Protein AF-M2S757-F1 (afdb_monomer_lite)

Radius of gyration: 20.09 Å; chains: 1; bounding box: 71×35×54 Å

pLDDT: mean 89.35, std 13.59, range [36.97, 98.62]

Sequence (193 aa):
MDTDSTLSIARLKHEVIGSTPVLPFSLLSGDVGSIRNAASRACDVPLSAIEDIYPCTP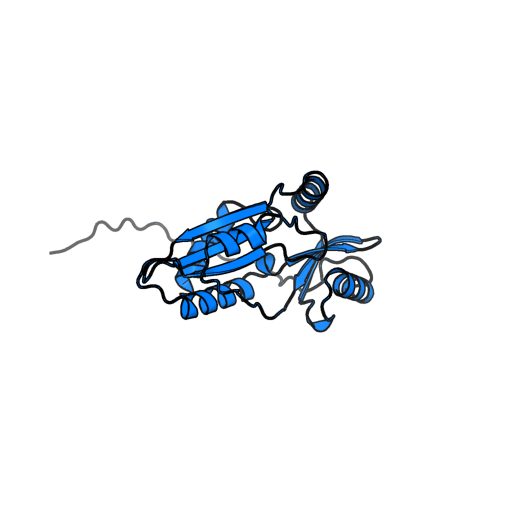MQQGLMALSSKHTGSYINQELFRLEKHVATTRMISSLKDVINAWPILRTRIVNIPHVGLVQVVIKEEITIPLSRNKKELVESYTDSTPSLGDRLSQFAICEGNSPGESFVLWRAHHAIYDAWSVNLLLQDIATCY

Secondary structure (DSSP, 8-state):
-----------------------TTTT--S-HHHHHHHHHHHTTS-GGGEEEEEEPPHHHHHHHHHHTTSTTTTEEEEEEEPPTT--HHHHHHHHHHHHHH-GGGGEEEEEETTTEEEEEEE--PPP--EES-HHHHHHHHHS----TTS-SEEEEEEE-SSTT-EEEEEEEEGGG--HHHHHHHHHHHHHH-

InterPro domains:
  IPR001242 Condensation domain [PF00668] (51-193)
  IPR023213 Chloramphenicol acetyltransferase-like domain superfamily [G3DSA:3.30.559.10] (44-193)

Structure (mmCIF, N/CA/C/O backbone):
data_AF-M2S757-F1
#
_entry.id   AF-M2S757-F1
#
loop_
_atom_site.group_PDB
_atom_site.id
_atom_site.type_symbol
_atom_site.label_atom_id
_atom_site.label_alt_id
_atom_site.label_comp_id
_atom_site.label_asym_id
_atom_site.label_entity_id
_atom_site.label_seq_id
_atom_site.pdbx_PDB_ins_code
_atom_site.Cartn_x
_atom_site.Cartn_y
_atom_site.Cartn_z
_atom_site.occupancy
_atom_site.B_iso_or_equiv
_atom_site.auth_seq_id
_atom_site.auth_comp_id
_atom_site.auth_asym_id
_atom_site.auth_atom_id
_atom_site.pdbx_PDB_model_num
ATOM 1 N N . MET A 1 1 ? -52.769 14.243 -0.803 1.00 36.97 1 MET A N 1
ATOM 2 C CA . MET A 1 1 ? -52.674 15.250 -1.875 1.00 36.97 1 MET A CA 1
ATOM 3 C C . MET A 1 1 ? -51.346 15.945 -1.663 1.00 36.97 1 MET A C 1
ATOM 5 O O . MET A 1 1 ? -51.273 16.822 -0.816 1.00 36.97 1 MET A O 1
ATOM 9 N N . ASP A 1 2 ? -50.241 15.326 -2.083 1.00 40.25 2 ASP A N 1
ATOM 10 C CA . ASP A 1 2 ? -49.731 15.313 -3.477 1.00 40.25 2 ASP A CA 1
ATOM 11 C C . ASP A 1 2 ? -49.553 16.748 -3.993 1.00 40.25 2 ASP A C 1
ATOM 13 O O . ASP A 1 2 ? -50.481 17.541 -3.889 1.00 40.25 2 ASP A O 1
ATOM 17 N N . THR A 1 3 ? -48.428 17.189 -4.549 1.00 40.31 3 THR A N 1
ATOM 18 C CA . THR A 1 3 ? -47.257 16.507 -5.130 1.00 40.31 3 THR A CA 1
ATOM 19 C C . THR A 1 3 ? -46.258 17.629 -5.454 1.00 40.31 3 THR A C 1
ATOM 21 O O . THR A 1 3 ? -46.656 18.708 -5.882 1.00 40.31 3 THR A O 1
ATOM 24 N N . ASP A 1 4 ? -44.987 17.457 -5.110 1.00 45.41 4 ASP A N 1
ATOM 25 C CA . ASP A 1 4 ? -43.937 17.206 -6.107 1.00 45.41 4 ASP A CA 1
ATOM 26 C C . ASP A 1 4 ? -43.453 18.471 -6.843 1.00 45.41 4 ASP A C 1
ATOM 28 O O . ASP A 1 4 ? -43.941 18.843 -7.908 1.00 45.41 4 ASP A O 1
ATOM 32 N N . SER A 1 5 ? -42.435 19.127 -6.276 1.00 40.19 5 SER A N 1
ATOM 33 C CA . SER A 1 5 ? -41.532 19.978 -7.058 1.00 40.19 5 SER A CA 1
ATOM 34 C C . SER A 1 5 ? -40.215 19.232 -7.256 1.00 40.19 5 SER A C 1
ATOM 36 O O . SER A 1 5 ? -39.206 19.498 -6.597 1.00 40.19 5 SER A O 1
ATOM 38 N N . THR A 1 6 ? -40.256 18.249 -8.151 1.00 41.28 6 THR A N 1
ATOM 39 C CA . THR A 1 6 ? -39.088 17.557 -8.688 1.00 41.28 6 THR A CA 1
ATOM 40 C C . THR A 1 6 ? -38.075 18.578 -9.214 1.00 41.28 6 THR A C 1
ATOM 42 O O . THR A 1 6 ? -38.214 19.106 -10.318 1.00 41.28 6 THR A O 1
ATOM 45 N N . LEU A 1 7 ? -37.005 18.835 -8.460 1.00 40.94 7 LEU A N 1
ATOM 46 C CA . LEU A 1 7 ? -35.749 19.289 -9.052 1.00 40.94 7 LEU A CA 1
ATOM 47 C C . LEU A 1 7 ? -35.170 18.084 -9.794 1.00 40.94 7 LEU A C 1
ATOM 49 O O . LEU A 1 7 ? -34.399 17.294 -9.254 1.00 40.94 7 LEU A O 1
ATOM 53 N N . SER A 1 8 ? -35.610 17.921 -11.039 1.00 45.09 8 SER A N 1
ATOM 54 C CA . SER A 1 8 ? -34.982 17.047 -12.021 1.00 45.09 8 SER A CA 1
ATOM 55 C C . SER A 1 8 ? -33.564 17.566 -12.273 1.00 45.09 8 SER A C 1
ATOM 57 O O . SER A 1 8 ? -33.323 18.332 -13.207 1.00 45.09 8 SER A O 1
ATOM 59 N N . ILE A 1 9 ? -32.613 17.162 -11.428 1.00 58.91 9 ILE A N 1
ATOM 60 C CA . ILE A 1 9 ? -31.190 17.244 -11.746 1.00 58.91 9 ILE A CA 1
ATOM 61 C C . ILE A 1 9 ? -31.022 16.432 -13.026 1.00 58.91 9 ILE A C 1
ATOM 63 O O . ILE A 1 9 ? -31.258 15.221 -13.031 1.00 58.91 9 ILE A O 1
ATOM 67 N N . ALA A 1 10 ? -30.679 17.104 -14.123 1.00 56.62 10 ALA A N 1
ATOM 68 C CA . ALA A 1 10 ? -30.364 16.443 -15.377 1.00 56.62 10 ALA A CA 1
ATOM 69 C C . ALA A 1 10 ? -29.301 15.367 -15.100 1.00 56.62 10 ALA A C 1
ATOM 71 O O . ALA A 1 10 ? -28.153 15.678 -14.783 1.00 56.62 10 ALA A O 1
ATOM 72 N N . ARG A 1 11 ? -29.693 14.087 -15.161 1.00 56.66 11 ARG A N 1
ATOM 73 C CA . ARG A 1 11 ? -28.756 12.966 -15.063 1.00 56.66 11 ARG A CA 1
ATOM 74 C C . ARG A 1 11 ? -27.935 12.957 -16.343 1.00 56.66 11 ARG A C 1
ATOM 76 O O . ARG A 1 11 ? -28.402 12.484 -17.378 1.00 56.66 11 ARG A O 1
ATOM 83 N N . LEU A 1 12 ? -26.726 13.502 -16.270 1.00 63.56 12 LEU A N 1
ATOM 84 C CA . LEU A 1 12 ? -25.738 13.354 -17.327 1.00 63.56 12 LEU A CA 1
ATOM 85 C C . LEU A 1 12 ? -25.444 11.860 -17.490 1.00 63.56 12 LEU A C 1
ATOM 87 O O . LEU A 1 12 ? -24.992 11.196 -16.558 1.00 63.56 12 LEU A O 1
ATOM 91 N N . LYS A 1 13 ? -25.741 11.323 -18.673 1.00 63.25 13 LYS A N 1
ATOM 92 C CA . LYS A 1 13 ? -25.291 9.990 -19.065 1.00 63.25 13 LYS A CA 1
ATOM 93 C C . LYS A 1 13 ? -23.865 10.142 -19.572 1.00 63.25 13 LYS A C 1
ATOM 95 O O . LYS A 1 13 ? -23.646 10.724 -20.628 1.00 63.25 13 LYS A O 1
ATOM 100 N N . HIS A 1 14 ? -22.905 9.680 -18.782 1.00 66.12 14 HIS A N 1
ATOM 101 C CA . HIS A 1 14 ? -21.522 9.585 -19.220 1.00 66.12 14 HIS A CA 1
ATOM 102 C C . HIS A 1 14 ? -21.379 8.331 -20.085 1.00 66.12 14 HIS A C 1
ATOM 104 O O . HIS A 1 14 ? -21.531 7.214 -19.592 1.00 66.12 14 HIS A O 1
ATOM 110 N N . GLU A 1 15 ? -21.135 8.523 -21.377 1.00 62.59 15 GLU A N 1
ATOM 111 C CA . GLU A 1 15 ? -20.884 7.444 -22.326 1.00 62.59 15 GLU A CA 1
ATOM 112 C C . GLU A 1 15 ? -19.380 7.413 -22.611 1.00 62.59 15 GLU A C 1
ATOM 114 O O . GLU A 1 15 ? -18.807 8.377 -23.120 1.00 62.59 15 GLU A O 1
ATOM 119 N N . VAL A 1 16 ? -18.716 6.328 -22.208 1.00 67.62 16 VAL A N 1
ATOM 120 C CA . VAL A 1 16 ? -17.275 6.162 -22.421 1.00 67.62 16 VAL A CA 1
ATOM 121 C C . VAL A 1 16 ? -17.052 5.836 -23.895 1.00 67.62 16 VAL A C 1
ATOM 123 O O . VAL A 1 16 ? -17.305 4.717 -24.340 1.00 67.62 16 VAL A O 1
ATOM 126 N N . ILE A 1 17 ? -16.587 6.816 -24.668 1.00 61.09 17 ILE A N 1
ATOM 127 C CA . ILE A 1 17 ? -16.241 6.621 -26.078 1.00 61.09 17 ILE A CA 1
ATOM 128 C C . ILE A 1 17 ? -14.914 5.854 -26.144 1.00 61.09 17 ILE A C 1
ATOM 130 O O . ILE A 1 17 ? -13.856 6.429 -25.919 1.00 61.09 17 ILE A O 1
ATOM 134 N N . GLY A 1 18 ? -14.984 4.553 -26.447 1.00 62.44 18 GLY A N 1
ATOM 135 C CA . GLY A 1 18 ? -13.834 3.714 -26.801 1.00 62.44 18 GLY A CA 1
ATOM 136 C C . GLY A 1 18 ? -12.743 3.618 -25.730 1.00 62.44 18 GLY A C 1
ATOM 137 O O . GLY A 1 18 ? -11.683 4.219 -25.871 1.00 62.44 18 GLY A O 1
ATOM 138 N N . SER A 1 19 ? -12.949 2.806 -24.690 1.00 60.75 19 SER A N 1
ATOM 139 C CA . SER A 1 19 ? -11.861 2.417 -23.786 1.00 60.75 19 SER A CA 1
ATOM 140 C C . SER A 1 19 ? -11.192 1.138 -24.291 1.00 60.75 19 SER A C 1
ATOM 142 O O . SER A 1 19 ? -11.730 0.040 -24.129 1.0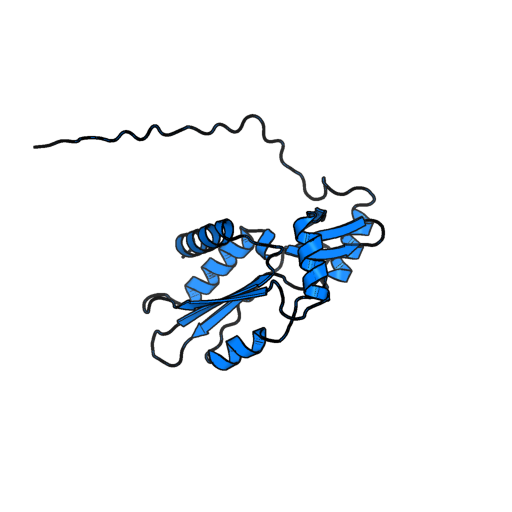0 60.75 19 SER A O 1
ATOM 144 N N . THR A 1 20 ? -10.012 1.252 -24.893 1.00 65.62 20 THR A N 1
ATOM 145 C CA . THR A 1 20 ? -9.146 0.086 -25.095 1.00 65.62 20 THR A CA 1
ATOM 146 C C . THR A 1 20 ? -8.654 -0.377 -23.720 1.00 65.62 20 THR A C 1
ATOM 148 O O . THR A 1 20 ? -8.120 0.447 -22.974 1.00 65.62 20 THR A O 1
ATOM 151 N N . PRO A 1 21 ? -8.828 -1.654 -23.339 1.00 77.75 21 PRO A N 1
ATOM 152 C CA . PRO A 1 21 ? -8.329 -2.136 -22.058 1.00 77.75 21 PRO A CA 1
ATOM 153 C C . PRO A 1 21 ? -6.799 -2.035 -22.026 1.00 77.75 21 PRO A C 1
ATOM 155 O O . PRO A 1 21 ? -6.118 -2.525 -22.928 1.00 77.75 21 PRO A O 1
ATOM 158 N N . VAL A 1 22 ? -6.259 -1.393 -20.988 1.00 86.12 22 VAL A N 1
ATOM 159 C CA . VAL A 1 22 ? -4.814 -1.365 -20.735 1.00 86.12 22 VAL A CA 1
ATOM 160 C C . VAL A 1 22 ? -4.421 -2.739 -20.205 1.00 86.12 22 VAL A C 1
ATOM 162 O O . VAL A 1 22 ? -4.879 -3.154 -19.142 1.00 86.12 22 VAL A O 1
ATOM 165 N N . LEU A 1 23 ? -3.627 -3.475 -20.981 1.00 93.94 23 LEU A N 1
ATOM 166 C CA . LEU A 1 23 ? -3.183 -4.813 -20.597 1.00 93.94 23 LEU A CA 1
ATOM 167 C C . LEU A 1 23 ? -2.053 -4.726 -19.561 1.00 93.94 23 LEU A C 1
ATOM 169 O O . LEU A 1 23 ? -1.227 -3.811 -19.659 1.00 93.94 23 LEU A O 1
ATOM 173 N N . PRO A 1 24 ? -1.950 -5.696 -18.634 1.00 96.12 24 PRO A N 1
ATOM 174 C CA . PRO A 1 24 ? -0.824 -5.764 -17.713 1.00 96.12 24 PRO A CA 1
ATOM 175 C C . PRO A 1 24 ? 0.515 -5.711 -18.451 1.00 96.12 24 PRO A C 1
ATOM 177 O O . PRO A 1 24 ? 0.686 -6.330 -19.505 1.00 96.12 24 PRO A O 1
ATOM 180 N N . PHE A 1 25 ? 1.460 -4.968 -17.887 1.00 97.00 25 PHE A N 1
ATOM 181 C CA . PHE A 1 25 ? 2.823 -4.749 -18.368 1.00 97.00 25 PHE A CA 1
ATOM 182 C C . PHE A 1 25 ? 2.935 -3.982 -19.694 1.00 97.00 25 PHE A C 1
ATOM 184 O O . PHE A 1 25 ? 4.049 -3.736 -20.152 1.00 97.00 25 PHE A O 1
ATOM 191 N N . SER A 1 26 ? 1.823 -3.566 -20.311 1.00 96.12 26 SER A N 1
ATOM 192 C CA . SER A 1 26 ? 1.836 -2.891 -21.622 1.00 96.12 26 SER A CA 1
ATOM 193 C C . SER A 1 26 ? 2.496 -1.508 -21.611 1.00 96.12 26 SER A C 1
ATOM 195 O O . SER A 1 26 ? 2.903 -1.019 -22.661 1.00 96.12 26 SER A O 1
ATOM 197 N N . LEU A 1 27 ? 2.631 -0.891 -20.433 1.00 95.12 27 LEU A N 1
ATOM 198 C CA . LEU A 1 27 ? 3.308 0.396 -20.243 1.00 95.12 27 LEU A CA 1
ATOM 199 C C . LEU A 1 27 ? 4.816 0.259 -19.989 1.00 95.12 27 LEU A C 1
ATOM 201 O O . LEU A 1 27 ? 5.501 1.268 -19.809 1.00 95.12 27 LEU A O 1
ATOM 205 N N . LEU A 1 28 ? 5.343 -0.967 -19.941 1.00 95.50 28 LEU A N 1
ATOM 206 C CA . LEU A 1 28 ? 6.776 -1.196 -19.818 1.00 95.50 28 LEU A CA 1
ATOM 207 C C . LEU A 1 28 ? 7.465 -1.101 -21.175 1.00 95.50 28 LEU A C 1
ATOM 209 O O . LEU A 1 28 ? 7.020 -1.667 -22.171 1.00 95.50 28 LEU A O 1
ATOM 213 N N . SER A 1 29 ? 8.632 -0.470 -21.163 1.00 90.75 29 SER A N 1
ATOM 214 C CA . SER A 1 29 ? 9.590 -0.529 -22.261 1.00 90.75 29 SER A CA 1
ATOM 215 C C . SER A 1 29 ? 10.671 -1.559 -21.935 1.00 90.75 29 SER A C 1
ATOM 217 O O . SER A 1 29 ? 11.222 -1.550 -20.835 1.00 90.75 29 SER A O 1
ATOM 219 N N . GLY A 1 30 ? 11.020 -2.416 -22.897 1.00 90.75 30 GLY A N 1
ATOM 220 C CA . GLY A 1 30 ? 12.112 -3.387 -22.765 1.00 90.75 30 GLY A CA 1
ATOM 221 C C . GLY A 1 30 ? 11.662 -4.805 -22.401 1.00 90.75 30 GLY A C 1
ATOM 222 O O . GLY A 1 30 ? 10.536 -5.209 -22.685 1.00 90.75 30 GLY A O 1
ATOM 223 N N . ASP A 1 31 ? 12.572 -5.590 -21.818 1.00 95.69 31 ASP A N 1
ATOM 224 C CA . ASP A 1 31 ? 12.313 -6.994 -21.485 1.00 95.69 31 ASP A CA 1
ATOM 225 C C . ASP A 1 31 ? 11.468 -7.131 -20.209 1.00 95.69 31 ASP A C 1
ATOM 227 O O . ASP A 1 31 ? 11.973 -7.105 -19.081 1.00 95.69 31 ASP A O 1
ATOM 231 N N . VAL A 1 32 ? 10.165 -7.336 -20.407 1.00 96.62 32 VAL A N 1
ATOM 232 C CA . VAL A 1 32 ? 9.176 -7.568 -19.346 1.00 96.62 32 VAL A CA 1
ATOM 233 C C . VAL A 1 32 ? 9.586 -8.723 -18.424 1.00 96.62 32 VAL A C 1
ATOM 235 O O . VAL A 1 32 ? 9.370 -8.641 -17.214 1.00 96.62 32 VAL A O 1
ATOM 238 N N . GLY A 1 33 ? 10.203 -9.786 -18.952 1.00 97.19 33 GLY A N 1
ATOM 239 C CA . GLY A 1 33 ? 10.630 -10.932 -18.150 1.00 97.19 33 GLY A CA 1
ATOM 240 C C . GLY A 1 33 ? 11.702 -10.545 -17.133 1.00 97.19 33 GLY A C 1
ATOM 241 O O . GLY A 1 33 ? 11.568 -10.828 -15.938 1.00 97.19 33 GLY A O 1
ATOM 242 N N . SER A 1 34 ? 12.739 -9.839 -17.581 1.00 97.06 34 SER A N 1
ATOM 243 C CA . SER A 1 34 ? 13.799 -9.331 -16.704 1.00 97.06 34 SER A CA 1
ATOM 244 C C . SER A 1 34 ? 13.283 -8.316 -15.682 1.00 97.06 34 SER A C 1
ATOM 246 O O . SER A 1 34 ? 13.638 -8.407 -14.504 1.00 97.06 34 SER A O 1
ATOM 248 N N . ILE A 1 35 ? 12.401 -7.395 -16.092 1.00 98.12 35 ILE A N 1
ATOM 249 C CA . ILE A 1 35 ? 11.818 -6.382 -15.196 1.00 98.12 35 ILE A CA 1
ATOM 250 C C . ILE A 1 35 ? 11.001 -7.044 -14.086 1.00 98.12 35 ILE A C 1
ATOM 252 O O . ILE A 1 35 ? 11.197 -6.734 -12.911 1.00 98.12 35 ILE A O 1
ATOM 256 N N . ARG A 1 36 ? 10.136 -8.008 -14.426 1.00 98.00 36 ARG A N 1
ATOM 257 C CA . ARG A 1 36 ? 9.326 -8.731 -13.434 1.00 98.00 36 ARG A CA 1
ATOM 258 C C . ARG A 1 36 ? 10.187 -9.523 -12.447 1.00 98.00 36 ARG A C 1
ATOM 260 O O . ARG A 1 36 ? 9.898 -9.514 -11.254 1.00 98.00 36 ARG A O 1
ATOM 267 N N . ASN A 1 37 ? 11.270 -10.152 -12.908 1.00 98.12 37 ASN A N 1
ATOM 268 C CA . ASN A 1 37 ? 12.218 -10.849 -12.027 1.00 98.12 37 ASN A CA 1
ATOM 269 C C . ASN A 1 37 ? 12.967 -9.893 -11.086 1.00 98.12 37 ASN A C 1
ATOM 271 O O . ASN A 1 37 ? 13.221 -10.220 -9.926 1.00 98.12 37 ASN A O 1
ATOM 275 N N . ALA A 1 38 ? 13.351 -8.709 -11.566 1.00 97.94 38 ALA A N 1
ATOM 276 C CA . ALA A 1 38 ? 13.960 -7.687 -10.723 1.00 97.94 38 ALA A CA 1
ATOM 277 C C . ALA A 1 38 ? 12.960 -7.136 -9.689 1.00 97.94 38 ALA A C 1
ATOM 279 O O . ALA A 1 38 ? 13.311 -7.043 -8.515 1.00 97.94 38 ALA A O 1
ATOM 280 N N . ALA A 1 39 ? 11.712 -6.875 -10.088 1.00 98.12 39 ALA A N 1
ATOM 281 C CA . ALA A 1 39 ? 10.650 -6.423 -9.189 1.00 98.12 39 ALA A CA 1
ATOM 282 C C . ALA A 1 39 ? 10.301 -7.465 -8.116 1.00 98.12 39 ALA A C 1
ATOM 284 O O . ALA A 1 39 ? 10.229 -7.124 -6.942 1.00 98.12 39 ALA A O 1
ATOM 285 N N . SER A 1 40 ? 10.164 -8.740 -8.491 1.00 98.19 40 SER A N 1
ATOM 286 C CA . SER A 1 40 ? 9.914 -9.846 -7.554 1.00 98.19 40 SER A CA 1
ATOM 287 C C . SER A 1 40 ? 10.981 -9.928 -6.458 1.00 98.19 40 SER A C 1
ATOM 289 O O . SER A 1 40 ? 10.635 -10.017 -5.283 1.00 98.19 40 SER A O 1
ATOM 291 N N . ARG A 1 41 ? 12.266 -9.808 -6.819 1.00 98.00 41 ARG A N 1
ATOM 292 C CA . ARG A 1 41 ? 13.370 -9.774 -5.845 1.00 98.00 41 ARG A CA 1
ATOM 293 C C . ARG A 1 41 ? 13.348 -8.518 -4.977 1.00 98.00 41 ARG A C 1
ATOM 295 O O . ARG A 1 41 ? 13.568 -8.616 -3.779 1.00 98.00 41 ARG A O 1
ATOM 302 N N . ALA A 1 42 ? 13.092 -7.354 -5.570 1.00 97.69 42 ALA A N 1
ATOM 303 C CA . ALA A 1 42 ? 13.079 -6.084 -4.845 1.00 97.69 42 ALA A CA 1
ATOM 304 C C . ALA A 1 42 ? 11.897 -5.962 -3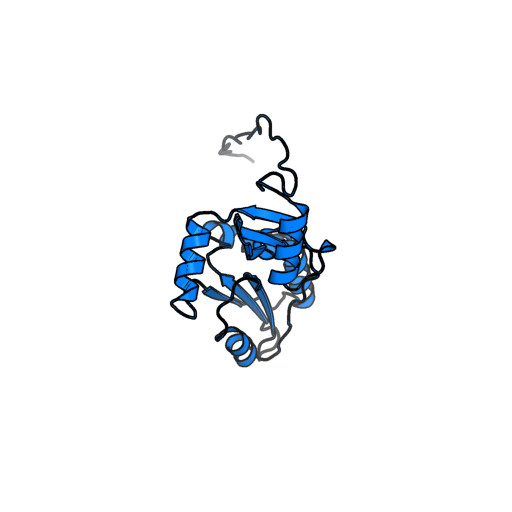.869 1.00 97.69 42 ALA A C 1
ATOM 306 O O . ALA A 1 42 ? 12.026 -5.314 -2.839 1.00 97.69 42 ALA A O 1
ATOM 307 N N . CYS A 1 43 ? 10.758 -6.581 -4.184 1.00 97.25 43 CYS A N 1
ATOM 308 C CA . CYS A 1 43 ? 9.586 -6.625 -3.311 1.00 97.25 43 CYS A CA 1
ATOM 309 C C . CYS A 1 43 ? 9.587 -7.821 -2.345 1.00 97.25 43 CYS A C 1
ATOM 311 O O . CYS A 1 43 ? 8.677 -7.909 -1.529 1.00 97.25 43 CYS A O 1
ATOM 313 N N . ASP A 1 44 ? 10.543 -8.746 -2.450 1.00 96.94 44 ASP A N 1
ATOM 314 C CA . ASP A 1 44 ? 10.559 -10.004 -1.690 1.00 96.94 44 ASP A CA 1
ATOM 315 C C . ASP A 1 44 ? 9.229 -10.785 -1.789 1.00 96.94 44 ASP A C 1
ATOM 317 O O . ASP A 1 44 ? 8.579 -11.132 -0.804 1.00 96.94 44 ASP A O 1
ATOM 321 N N . VAL A 1 45 ? 8.769 -11.010 -3.024 1.00 97.31 45 VAL A N 1
ATOM 322 C CA . VAL A 1 45 ? 7.535 -11.759 -3.320 1.00 97.31 45 VAL A CA 1
ATOM 323 C C . VAL A 1 45 ? 7.759 -12.748 -4.459 1.00 97.31 45 VAL A C 1
ATOM 325 O O . VAL A 1 45 ? 8.614 -12.510 -5.319 1.00 97.31 45 VAL A O 1
ATOM 328 N N . PRO A 1 46 ? 6.980 -13.841 -4.551 1.00 97.88 46 PRO A N 1
ATOM 329 C CA . PRO A 1 46 ? 7.066 -14.738 -5.696 1.00 97.88 46 PRO A CA 1
ATOM 330 C C . PRO A 1 46 ? 6.687 -14.015 -6.994 1.00 97.88 46 PRO A C 1
ATOM 332 O O . PRO A 1 46 ? 5.792 -13.172 -7.023 1.00 97.88 46 PRO A O 1
ATOM 335 N N . LEU A 1 47 ? 7.315 -14.403 -8.106 1.00 98.00 47 LEU A N 1
ATOM 336 C CA . LEU A 1 47 ? 7.049 -13.826 -9.430 1.00 98.00 47 LEU A CA 1
ATOM 337 C C . LEU A 1 47 ? 5.564 -13.899 -9.836 1.00 98.00 47 LEU A C 1
ATOM 339 O O . LEU A 1 47 ? 5.068 -13.030 -10.554 1.00 98.00 47 LEU A O 1
ATOM 343 N N . SER A 1 48 ? 4.850 -14.927 -9.369 1.00 97.56 48 SER A N 1
ATOM 344 C CA . SER A 1 48 ? 3.413 -15.120 -9.595 1.00 97.56 48 SER A CA 1
ATOM 345 C C . SER A 1 48 ? 2.525 -14.117 -8.856 1.00 97.56 48 SER A C 1
ATOM 347 O O . SER A 1 48 ? 1.361 -13.981 -9.219 1.00 97.56 48 SER A O 1
ATOM 349 N N . ALA A 1 49 ? 3.046 -13.431 -7.834 1.00 98.00 49 ALA A N 1
ATOM 350 C CA . ALA A 1 49 ? 2.332 -12.374 -7.123 1.00 98.00 49 ALA A CA 1
ATOM 351 C C . ALA A 1 49 ? 2.421 -11.017 -7.837 1.00 98.00 49 ALA A C 1
ATOM 353 O O . ALA A 1 49 ? 1.697 -10.099 -7.474 1.00 98.00 49 ALA A O 1
ATOM 354 N N . ILE A 1 50 ? 3.281 -10.862 -8.847 1.00 98.44 50 ILE A N 1
ATOM 355 C CA . ILE A 1 50 ? 3.355 -9.624 -9.629 1.00 98.44 50 ILE A CA 1
ATOM 356 C C . ILE A 1 50 ? 2.147 -9.560 -10.568 1.00 98.44 50 ILE A C 1
ATOM 358 O O . ILE A 1 50 ? 2.096 -10.292 -11.559 1.00 98.44 50 ILE A O 1
ATOM 362 N N . GLU A 1 51 ? 1.196 -8.683 -10.252 1.00 98.25 51 GLU A N 1
ATOM 363 C CA . GLU A 1 51 ? -0.027 -8.463 -11.031 1.00 98.25 51 GLU A CA 1
ATOM 364 C C . GLU A 1 51 ? 0.233 -7.544 -12.223 1.00 98.25 51 GLU A C 1
ATOM 366 O O . GLU A 1 51 ? -0.136 -7.879 -13.346 1.00 98.25 51 GLU A O 1
ATOM 371 N N . ASP A 1 52 ? 0.913 -6.421 -11.982 1.00 98.50 52 ASP A N 1
ATOM 372 C CA . ASP A 1 52 ? 1.266 -5.438 -13.003 1.00 98.50 52 ASP A CA 1
ATOM 373 C C . ASP A 1 52 ? 2.494 -4.615 -12.574 1.00 98.50 52 ASP A C 1
ATOM 375 O O . ASP A 1 52 ? 2.831 -4.546 -11.388 1.00 98.50 52 ASP A O 1
ATOM 379 N N . ILE A 1 53 ? 3.181 -4.000 -13.537 1.00 98.50 53 ILE A N 1
ATOM 380 C CA . ILE A 1 53 ? 4.259 -3.037 -13.309 1.00 98.50 53 ILE A CA 1
ATOM 381 C C . ILE A 1 53 ? 4.146 -1.920 -14.337 1.00 98.50 53 ILE A C 1
ATOM 383 O O . ILE A 1 53 ? 4.068 -2.174 -15.539 1.00 98.50 53 ILE A O 1
ATOM 387 N N . TYR A 1 54 ? 4.228 -0.679 -13.871 1.00 97.19 54 TYR A N 1
ATOM 388 C CA . TYR A 1 54 ? 4.229 0.493 -14.739 1.00 97.19 54 TYR A CA 1
ATOM 389 C C . TYR A 1 54 ? 5.099 1.619 -14.152 1.00 97.19 54 TYR A C 1
ATOM 391 O O . TYR A 1 54 ? 5.412 1.603 -12.959 1.00 97.19 54 TYR A O 1
ATOM 399 N N . PRO A 1 55 ? 5.564 2.582 -14.970 1.00 97.38 55 PRO A N 1
ATOM 400 C CA . PRO A 1 55 ? 6.412 3.671 -14.487 1.00 97.38 55 PRO A CA 1
ATOM 401 C C . PRO A 1 55 ? 5.744 4.508 -13.388 1.00 97.38 55 PRO A C 1
ATOM 403 O O . PRO A 1 55 ? 4.533 4.751 -13.416 1.00 97.38 55 PRO A O 1
ATOM 406 N N . CYS A 1 56 ? 6.535 4.988 -12.426 1.00 97.94 56 CYS A N 1
ATOM 407 C CA . CYS A 1 56 ? 6.064 5.979 -11.459 1.00 97.94 56 CYS A CA 1
ATOM 408 C C . CYS A 1 56 ? 5.857 7.337 -12.133 1.00 97.94 56 CYS A C 1
ATOM 410 O O . CYS A 1 56 ? 6.680 7.775 -12.942 1.00 97.94 56 CYS A O 1
ATOM 412 N N . THR A 1 57 ? 4.815 8.059 -11.726 1.00 97.38 57 THR A N 1
ATOM 413 C CA . THR A 1 57 ? 4.636 9.463 -12.124 1.00 97.38 57 THR A CA 1
ATOM 414 C C . THR A 1 57 ? 5.754 10.348 -11.549 1.00 97.38 57 THR A C 1
ATOM 416 O O . THR A 1 57 ? 6.313 10.015 -10.499 1.00 97.38 57 THR A O 1
ATOM 419 N N . PRO A 1 58 ? 6.065 11.512 -12.156 1.00 96.94 58 PRO A N 1
ATOM 420 C CA . PRO A 1 58 ? 7.061 12.434 -11.604 1.00 96.94 58 PRO A CA 1
ATOM 421 C C . PRO A 1 58 ? 6.783 12.833 -10.148 1.00 96.94 58 PRO A C 1
ATOM 423 O O . PRO A 1 58 ? 7.709 12.942 -9.348 1.00 96.94 58 PRO A O 1
ATOM 426 N N . MET A 1 59 ? 5.505 12.989 -9.781 1.00 96.06 59 MET A N 1
ATOM 427 C CA . MET A 1 59 ? 5.106 13.303 -8.408 1.00 96.06 59 MET A CA 1
ATOM 428 C C . MET A 1 59 ? 5.434 12.160 -7.441 1.00 96.06 59 MET A C 1
ATOM 430 O O . MET A 1 59 ? 6.043 12.404 -6.403 1.00 96.06 59 MET A O 1
ATOM 434 N N . GLN A 1 60 ? 5.112 10.912 -7.798 1.00 96.69 60 GLN A N 1
ATOM 435 C CA . GLN A 1 60 ? 5.476 9.738 -6.996 1.00 96.69 60 GLN A CA 1
ATOM 436 C C . GLN A 1 60 ? 6.991 9.634 -6.800 1.00 96.69 60 GLN A C 1
ATOM 438 O O . GLN A 1 60 ? 7.452 9.415 -5.683 1.00 96.69 60 GLN A O 1
ATOM 443 N N . GLN A 1 61 ? 7.771 9.846 -7.864 1.00 95.44 61 GLN A N 1
ATOM 444 C CA . GLN A 1 61 ? 9.235 9.831 -7.788 1.00 95.44 61 GLN A CA 1
ATOM 445 C C . GLN A 1 61 ? 9.764 10.919 -6.843 1.00 95.44 61 GLN A C 1
ATOM 447 O O . GLN A 1 61 ? 10.607 10.638 -5.991 1.00 95.44 61 GLN A O 1
ATOM 452 N N . GLY A 1 62 ? 9.241 12.144 -6.960 1.00 94.50 62 GLY A N 1
ATOM 453 C CA . GLY A 1 62 ? 9.611 13.264 -6.097 1.00 94.50 62 GLY A CA 1
ATOM 454 C C . GLY A 1 62 ? 9.292 13.004 -4.624 1.00 94.50 62 GLY A C 1
ATOM 455 O O . GLY A 1 62 ? 10.149 13.222 -3.771 1.00 94.50 62 GLY A O 1
ATOM 456 N N . LEU A 1 63 ? 8.100 12.479 -4.328 1.00 94.38 63 LEU A N 1
ATOM 457 C CA . LEU A 1 63 ? 7.687 12.141 -2.963 1.00 94.38 63 LEU A CA 1
ATOM 458 C C . LEU A 1 63 ? 8.593 11.067 -2.351 1.00 94.38 63 LEU A C 1
ATOM 460 O O . LEU A 1 63 ? 9.112 11.274 -1.258 1.00 94.38 63 LEU A O 1
ATOM 464 N N . MET A 1 64 ? 8.865 9.977 -3.076 1.00 93.69 64 MET A N 1
ATOM 465 C CA . MET A 1 64 ? 9.765 8.920 -2.594 1.00 93.69 64 MET A CA 1
ATOM 466 C C . MET A 1 64 ? 11.188 9.442 -2.338 1.00 93.69 64 MET A C 1
ATOM 468 O O . MET A 1 64 ? 11.805 9.098 -1.330 1.00 93.69 64 MET A O 1
ATOM 472 N N . ALA A 1 65 ? 11.707 10.309 -3.215 1.00 91.50 65 ALA A N 1
ATOM 473 C CA . ALA A 1 65 ? 13.038 10.900 -3.061 1.00 91.50 65 ALA A CA 1
ATOM 474 C C . ALA A 1 65 ? 13.138 11.890 -1.885 1.00 91.50 65 ALA A C 1
ATOM 476 O O . ALA A 1 65 ? 14.218 12.081 -1.323 1.00 91.50 65 ALA A O 1
ATOM 477 N N . LEU A 1 66 ? 12.039 12.555 -1.519 1.00 89.69 66 LEU A N 1
ATOM 478 C CA . LEU A 1 66 ? 12.001 13.432 -0.349 1.00 89.69 66 LEU A CA 1
ATOM 479 C C . LEU A 1 66 ? 11.874 12.622 0.947 1.00 89.69 66 LEU A C 1
ATOM 481 O O . LEU A 1 66 ? 12.597 12.901 1.905 1.00 89.69 66 LEU A O 1
ATOM 485 N N . SER A 1 67 ? 11.045 11.577 0.959 1.00 88.06 67 SER A N 1
ATOM 486 C CA . SER A 1 67 ? 10.914 10.663 2.100 1.00 88.06 67 SER A CA 1
ATOM 487 C C . SER A 1 67 ? 12.211 9.924 2.420 1.00 88.06 67 SER A C 1
ATOM 489 O O . SER A 1 67 ? 12.521 9.727 3.591 1.00 88.06 67 SER A O 1
ATOM 491 N N . SER A 1 68 ? 13.039 9.604 1.417 1.00 85.19 68 SER A N 1
ATOM 492 C CA . SER A 1 68 ? 14.355 8.996 1.657 1.00 85.19 68 SER A CA 1
ATOM 493 C C . SER A 1 68 ? 15.365 9.940 2.325 1.00 85.19 68 SER A C 1
ATOM 495 O O . SER A 1 68 ? 16.376 9.478 2.847 1.00 85.19 68 SER A O 1
ATOM 497 N N . LYS A 1 69 ? 15.143 11.261 2.279 1.00 85.12 69 LYS A N 1
ATOM 498 C CA . LYS A 1 69 ? 16.009 12.267 2.926 1.00 85.12 69 LYS A CA 1
ATOM 499 C C . LYS A 1 69 ? 15.546 12.623 4.335 1.00 85.12 69 LYS A C 1
ATOM 501 O O . LYS A 1 69 ? 16.363 13.025 5.159 1.00 85.12 69 LYS A O 1
ATOM 506 N N . HIS A 1 70 ? 14.248 12.503 4.594 1.00 81.62 70 HIS A N 1
ATOM 507 C CA . HIS A 1 70 ? 13.621 12.916 5.840 1.00 81.62 70 HIS A CA 1
ATOM 508 C C . HIS A 1 70 ? 12.701 11.807 6.351 1.00 81.62 70 HIS A C 1
ATOM 510 O O . HIS A 1 70 ? 11.525 11.752 5.986 1.00 81.62 70 HIS A O 1
ATOM 516 N N . THR A 1 71 ? 13.242 10.947 7.217 1.00 78.69 71 THR A N 1
ATOM 517 C CA . THR A 1 71 ? 12.509 9.858 7.877 1.00 78.69 71 THR A CA 1
ATOM 518 C C . THR A 1 71 ? 11.171 10.355 8.430 1.00 78.69 71 THR A C 1
ATOM 520 O O . THR A 1 71 ? 11.112 11.374 9.115 1.00 78.69 71 THR A O 1
ATOM 523 N N . GLY A 1 72 ? 10.090 9.650 8.107 1.00 75.75 72 GLY A N 1
ATOM 524 C CA . GLY A 1 72 ? 8.724 9.948 8.535 1.00 75.75 72 GLY A CA 1
ATOM 525 C C . GLY A 1 72 ? 7.968 10.909 7.614 1.00 75.75 72 GLY A C 1
ATOM 526 O O . GLY A 1 72 ? 6.752 11.032 7.734 1.00 75.75 72 GLY A O 1
ATOM 527 N N . SER A 1 73 ? 8.643 11.574 6.671 1.00 83.94 73 SER A N 1
ATOM 528 C CA . SER A 1 73 ? 7.985 12.537 5.781 1.00 83.94 73 SER A CA 1
ATOM 529 C C . SER A 1 73 ? 7.067 11.850 4.777 1.00 83.94 73 SER A C 1
ATOM 531 O O . SER A 1 73 ? 7.373 10.773 4.263 1.00 83.94 73 SER A O 1
ATOM 533 N N . TYR A 1 74 ? 5.959 12.522 4.457 1.00 89.50 74 TYR A N 1
ATOM 534 C CA . TYR A 1 74 ? 4.953 12.067 3.490 1.00 89.50 74 TYR A CA 1
ATOM 535 C C . TYR A 1 74 ? 4.274 10.743 3.846 1.00 89.50 74 TYR A C 1
ATOM 537 O O . TYR A 1 74 ? 3.660 10.120 2.981 1.00 89.50 74 TYR A O 1
ATOM 545 N N . ILE A 1 75 ? 4.351 10.336 5.109 1.00 91.06 75 ILE A N 1
ATOM 546 C CA . ILE A 1 75 ? 3.572 9.235 5.654 1.00 91.06 75 ILE A CA 1
ATOM 547 C C . ILE A 1 75 ? 2.496 9.840 6.532 1.00 91.06 75 ILE A C 1
ATOM 549 O O . ILE A 1 75 ? 2.779 10.672 7.393 1.00 91.06 75 ILE A O 1
ATOM 553 N N . ASN A 1 76 ? 1.267 9.402 6.319 1.00 91.06 76 ASN A N 1
ATOM 554 C CA . ASN A 1 76 ? 0.162 9.726 7.192 1.00 91.06 76 ASN A CA 1
ATOM 555 C C . ASN A 1 76 ? -0.253 8.482 7.965 1.00 91.06 76 ASN A C 1
ATOM 557 O O . ASN A 1 76 ? -0.201 7.366 7.442 1.00 91.06 76 ASN A O 1
ATOM 561 N N . GLN A 1 77 ? -0.659 8.695 9.208 1.00 92.31 77 GLN A N 1
ATOM 562 C CA . GLN A 1 77 ? -1.178 7.662 10.083 1.00 92.31 77 GLN A CA 1
ATOM 563 C C . GLN A 1 77 ? -2.440 8.196 10.743 1.00 92.31 77 GLN A C 1
ATOM 565 O O . GLN A 1 77 ? -2.390 9.103 11.572 1.00 92.31 77 GLN A O 1
ATOM 570 N N . GLU A 1 78 ? -3.568 7.604 10.381 1.00 92.25 78 GLU A N 1
ATOM 571 C CA . GLU A 1 78 ? -4.883 8.000 10.856 1.00 92.25 78 GLU A CA 1
ATOM 572 C C . GLU A 1 78 ? -5.510 6.888 11.685 1.00 92.25 78 GLU A C 1
ATOM 574 O O . GLU A 1 78 ? -5.315 5.697 11.432 1.00 92.25 78 GLU A O 1
ATOM 579 N N . LEU A 1 79 ? -6.270 7.296 12.700 1.00 93.81 79 LEU A N 1
ATOM 580 C CA . LEU A 1 79 ? -7.009 6.392 13.563 1.00 93.81 79 LEU A CA 1
ATOM 581 C C . LEU A 1 79 ? -8.494 6.750 13.513 1.00 93.81 79 LEU A C 1
ATOM 583 O O . LEU A 1 79 ? -8.920 7.772 14.052 1.00 93.81 79 LEU A O 1
ATOM 587 N N . PHE A 1 80 ? -9.288 5.881 12.902 1.00 94.44 80 PHE A N 1
ATOM 588 C CA . PHE A 1 80 ? -10.729 6.044 12.768 1.00 94.44 80 PHE A CA 1
ATOM 589 C C . PHE A 1 80 ? -11.437 5.279 13.873 1.00 94.44 80 PHE A C 1
ATOM 591 O O . PHE A 1 80 ? -11.293 4.062 13.982 1.00 94.44 80 PHE A O 1
ATOM 598 N N . ARG A 1 81 ? -12.214 5.976 14.703 1.00 94.62 81 ARG A N 1
ATOM 599 C CA . ARG A 1 81 ? -13.030 5.324 15.731 1.00 94.62 81 ARG A CA 1
ATOM 600 C C . ARG A 1 81 ? -14.257 4.682 15.091 1.00 94.62 81 ARG A C 1
ATOM 602 O O . ARG A 1 81 ? -15.018 5.361 14.410 1.00 94.62 81 ARG A O 1
ATOM 609 N N . LEU A 1 82 ? -14.471 3.406 15.378 1.00 94.19 82 LEU A N 1
ATOM 610 C CA . LEU A 1 82 ? -15.658 2.672 14.963 1.00 94.19 82 LEU A CA 1
ATOM 611 C C . LEU A 1 82 ? -16.827 2.943 15.913 1.00 94.19 82 LEU A C 1
ATOM 613 O O . LEU A 1 82 ? -16.645 3.204 17.108 1.00 94.19 82 LEU A O 1
ATOM 617 N N . GLU A 1 83 ? -18.046 2.868 15.387 1.00 92.62 83 GLU A N 1
ATOM 618 C CA . GLU A 1 83 ? -19.233 2.857 16.232 1.00 92.62 83 GLU A CA 1
ATOM 619 C C . GLU A 1 83 ? -19.329 1.553 17.030 1.00 92.62 83 GLU A C 1
ATOM 621 O O . GLU A 1 83 ? -18.911 0.493 16.572 1.00 92.62 83 GLU A O 1
ATOM 626 N N . LYS A 1 84 ? -19.943 1.608 18.218 1.00 90.00 84 LYS A N 1
ATOM 627 C CA . LYS A 1 84 ? -20.000 0.469 19.156 1.00 90.00 84 LYS A CA 1
ATOM 628 C C . LYS A 1 84 ? -20.655 -0.794 18.590 1.00 90.00 84 LYS A C 1
ATOM 630 O O . LYS A 1 84 ? -20.433 -1.879 19.112 1.00 90.00 84 LYS A O 1
ATOM 635 N N . HIS A 1 85 ? -21.513 -0.638 17.587 1.00 89.44 85 HIS A N 1
ATOM 636 C CA . HIS A 1 85 ? -22.252 -1.734 16.970 1.00 89.44 85 HIS A CA 1
ATOM 637 C C . HIS A 1 85 ? -21.480 -2.398 15.813 1.00 89.44 85 HIS A C 1
ATOM 639 O O . HIS A 1 85 ? -21.942 -3.395 15.258 1.00 89.44 85 HIS A O 1
ATOM 645 N N . VAL A 1 86 ? -20.323 -1.848 15.428 1.00 92.69 86 VAL A N 1
ATOM 646 C CA . VAL A 1 86 ? -19.496 -2.366 14.338 1.00 92.69 86 VAL A CA 1
ATOM 647 C C . VAL A 1 86 ? -18.682 -3.558 14.835 1.00 92.69 86 VAL A C 1
ATOM 649 O O . VAL A 1 86 ? -17.917 -3.455 15.792 1.00 92.69 86 VAL A O 1
ATOM 652 N N . ALA A 1 87 ? -18.825 -4.698 14.162 1.00 93.31 87 ALA A N 1
ATOM 653 C CA . ALA A 1 87 ? -18.063 -5.902 14.455 1.00 93.31 87 ALA A CA 1
ATOM 654 C C . ALA A 1 87 ? -16.679 -5.827 13.797 1.00 93.31 87 ALA A C 1
ATOM 656 O O . ALA A 1 87 ? -16.566 -5.710 12.573 1.00 93.31 87 ALA A O 1
ATOM 657 N N . THR A 1 88 ? -15.620 -5.959 14.599 1.00 94.06 88 THR A N 1
ATOM 658 C CA . THR A 1 88 ? -14.222 -5.907 14.136 1.00 94.06 88 THR A CA 1
ATOM 659 C C . THR A 1 88 ? -13.918 -6.966 13.077 1.00 94.06 88 THR A C 1
ATOM 661 O O . THR A 1 88 ? -13.250 -6.675 12.091 1.00 94.06 88 THR A O 1
ATOM 664 N N . THR A 1 89 ? -14.476 -8.171 13.203 1.00 94.56 89 THR A N 1
ATOM 665 C CA . THR A 1 89 ? -14.303 -9.267 12.231 1.00 94.56 89 THR A CA 1
ATOM 666 C C . THR A 1 89 ? -14.901 -8.960 10.857 1.00 94.56 89 THR A C 1
ATOM 668 O O . THR A 1 89 ? -14.277 -9.242 9.830 1.00 94.56 89 THR A O 1
ATOM 671 N N . ARG A 1 90 ? -16.088 -8.344 10.818 1.00 95.81 90 ARG A N 1
ATOM 672 C CA . ARG A 1 90 ? -16.721 -7.909 9.566 1.00 95.81 90 ARG A CA 1
ATOM 673 C C . ARG A 1 90 ? -15.949 -6.742 8.957 1.00 95.81 90 ARG A C 1
ATOM 675 O O . ARG A 1 90 ? -15.652 -6.790 7.774 1.00 95.81 90 ARG A O 1
ATOM 682 N N . MET A 1 91 ? -15.503 -5.787 9.777 1.00 97.19 91 MET A N 1
ATOM 683 C CA . MET A 1 91 ? -14.664 -4.673 9.322 1.00 97.19 91 MET A CA 1
ATOM 684 C C . MET A 1 91 ? -13.350 -5.158 8.693 1.00 97.19 91 MET A C 1
ATOM 686 O O . MET A 1 91 ? -12.964 -4.678 7.634 1.00 97.19 91 MET A O 1
ATOM 690 N N . ILE A 1 92 ? -12.688 -6.159 9.286 1.00 97.31 92 ILE A N 1
ATOM 691 C CA . ILE A 1 92 ? -11.500 -6.795 8.689 1.00 97.31 92 ILE A CA 1
ATOM 692 C C . ILE A 1 92 ? -11.819 -7.361 7.302 1.00 97.31 92 ILE A C 1
ATOM 694 O O . ILE A 1 92 ? -11.010 -7.219 6.389 1.00 97.31 92 ILE A O 1
ATOM 698 N N . SER A 1 93 ? -12.979 -7.997 7.137 1.00 96.88 93 SER A N 1
ATOM 699 C CA . SER A 1 93 ? -13.383 -8.580 5.853 1.00 96.88 93 SER A CA 1
ATOM 700 C C . SER A 1 93 ? -13.600 -7.490 4.800 1.00 96.88 93 SER A C 1
ATOM 702 O O . SER A 1 93 ? -12.976 -7.539 3.746 1.00 96.88 93 SER A O 1
ATOM 704 N N . SER A 1 94 ? -14.350 -6.439 5.134 1.00 97.06 94 SER A N 1
ATOM 705 C CA . SER A 1 94 ? -14.592 -5.294 4.245 1.00 97.06 94 SER A CA 1
ATOM 706 C C . SER A 1 94 ? -13.308 -4.572 3.846 1.00 97.06 94 SER A C 1
ATOM 708 O O . SER A 1 94 ? -13.129 -4.222 2.683 1.00 97.06 94 SER A O 1
ATOM 710 N N . LEU A 1 95 ? -12.369 -4.393 4.781 1.00 98.00 95 LEU A N 1
ATOM 711 C CA . LEU A 1 95 ? -11.061 -3.816 4.470 1.00 98.00 95 LEU A CA 1
ATOM 712 C C . LEU A 1 95 ? -10.282 -4.695 3.483 1.00 98.00 95 LEU A C 1
ATOM 714 O O . LEU A 1 95 ? -9.692 -4.170 2.543 1.00 98.00 95 LEU A O 1
ATOM 718 N N . LYS A 1 96 ? -10.288 -6.025 3.655 1.00 97.50 96 LYS A N 1
ATOM 719 C CA . LYS A 1 96 ? -9.648 -6.942 2.698 1.00 97.50 96 LYS A CA 1
ATOM 720 C C . LYS A 1 96 ? -10.290 -6.848 1.314 1.00 97.50 96 LYS A C 1
ATOM 722 O O . LYS A 1 96 ? -9.560 -6.813 0.326 1.00 97.50 96 LYS A O 1
ATOM 727 N N . ASP A 1 97 ? -11.615 -6.770 1.243 1.00 96.75 97 ASP A N 1
ATOM 728 C CA . ASP A 1 97 ? -12.344 -6.643 -0.022 1.00 96.75 97 ASP A CA 1
ATOM 729 C C . ASP A 1 97 ? -11.968 -5.351 -0.756 1.00 96.75 97 ASP A C 1
ATOM 731 O O . ASP A 1 97 ? -11.616 -5.391 -1.937 1.00 96.75 97 ASP A O 1
ATOM 735 N N . VAL A 1 98 ? -11.924 -4.223 -0.042 1.00 97.62 98 VAL A N 1
ATOM 736 C CA . VAL A 1 98 ? -11.496 -2.936 -0.607 1.00 97.62 98 VAL A CA 1
ATOM 737 C C . VAL A 1 98 ? -10.033 -2.972 -1.052 1.00 97.62 98 VAL A C 1
ATOM 739 O O . VAL A 1 98 ? -9.727 -2.547 -2.163 1.00 97.62 98 VAL A O 1
ATOM 742 N N . ILE A 1 99 ? -9.120 -3.523 -0.245 1.00 97.44 99 ILE A N 1
ATOM 743 C CA . ILE A 1 99 ? -7.698 -3.635 -0.618 1.00 97.44 99 ILE A CA 1
ATOM 744 C C . ILE A 1 99 ? -7.520 -4.502 -1.873 1.00 97.44 99 ILE A C 1
ATOM 746 O O . ILE A 1 99 ? -6.714 -4.174 -2.745 1.00 97.44 99 ILE A O 1
ATOM 750 N N . ASN A 1 100 ? -8.290 -5.582 -2.005 1.00 95.94 100 ASN A N 1
ATOM 751 C CA . ASN A 1 100 ? -8.277 -6.410 -3.209 1.00 95.94 100 ASN A CA 1
ATOM 752 C C . ASN A 1 100 ? -8.793 -5.638 -4.433 1.00 95.94 100 ASN A C 1
ATOM 754 O O . ASN A 1 100 ? -8.197 -5.733 -5.510 1.00 95.94 100 ASN A O 1
ATOM 758 N N . ALA A 1 101 ? -9.855 -4.847 -4.260 1.00 95.88 101 ALA A N 1
ATOM 759 C CA . ALA A 1 101 ? -10.477 -4.055 -5.317 1.00 95.88 101 ALA A CA 1
ATOM 760 C C . ALA A 1 101 ? -9.661 -2.820 -5.744 1.00 95.88 101 ALA A C 1
ATOM 762 O O . ALA A 1 101 ? -9.801 -2.376 -6.881 1.00 95.88 101 ALA A O 1
ATOM 763 N N . TRP A 1 102 ? -8.801 -2.283 -4.871 1.00 97.25 102 TRP A N 1
ATOM 764 C CA . TRP A 1 102 ? -7.984 -1.091 -5.119 1.00 97.25 102 TRP A CA 1
ATOM 765 C C . TRP A 1 102 ? -6.495 -1.456 -5.266 1.00 97.25 102 TRP A C 1
ATOM 767 O O . TRP A 1 102 ? -5.763 -1.454 -4.270 1.00 97.25 102 TRP A O 1
ATOM 777 N N . PRO A 1 103 ? -5.990 -1.706 -6.496 1.00 97.06 103 PRO A N 1
ATOM 778 C CA . PRO A 1 103 ? -4.592 -2.073 -6.739 1.00 97.06 103 PRO A CA 1
ATOM 779 C C . PRO A 1 103 ? -3.569 -1.153 -6.073 1.00 97.06 103 PRO A C 1
ATOM 781 O O . PRO A 1 103 ? -2.559 -1.626 -5.563 1.00 97.06 103 PRO A O 1
ATOM 784 N N . ILE A 1 104 ? -3.863 0.150 -6.006 1.00 97.75 104 ILE A N 1
ATOM 785 C CA . ILE A 1 104 ? -2.972 1.165 -5.435 1.00 97.75 104 ILE A CA 1
ATOM 786 C C . ILE A 1 104 ? -2.653 0.931 -3.947 1.00 97.75 104 ILE A C 1
ATOM 788 O O . ILE A 1 104 ? -1.561 1.269 -3.494 1.00 97.75 104 ILE A O 1
ATOM 792 N N . LEU A 1 105 ? -3.551 0.282 -3.192 1.00 97.69 105 LEU A N 1
ATOM 793 C CA . LEU A 1 105 ? -3.323 -0.086 -1.787 1.00 97.69 105 LEU A CA 1
ATOM 794 C C . LEU A 1 105 ? -2.373 -1.284 -1.637 1.00 97.69 105 LEU A C 1
ATOM 796 O O . LEU A 1 105 ? -1.850 -1.525 -0.551 1.00 97.69 105 LEU A O 1
ATOM 800 N N . ARG A 1 106 ? -2.142 -2.022 -2.727 1.00 97.81 106 ARG A N 1
ATOM 801 C CA . ARG A 1 106 ? -1.241 -3.181 -2.832 1.00 97.81 106 ARG A CA 1
ATOM 802 C C . ARG A 1 106 ? 0.031 -2.849 -3.616 1.00 97.81 106 ARG A C 1
ATOM 804 O O . ARG A 1 106 ? 0.827 -3.739 -3.920 1.00 97.81 106 ARG A O 1
ATOM 811 N N . THR A 1 107 ? 0.206 -1.581 -3.979 1.00 98.06 107 THR A N 1
ATOM 812 C CA . THR A 1 107 ? 1.330 -1.117 -4.783 1.00 98.06 107 THR A CA 1
ATOM 813 C C . THR A 1 107 ? 2.562 -0.896 -3.920 1.00 98.06 107 THR A C 1
ATOM 815 O O . THR A 1 107 ? 2.508 -0.298 -2.843 1.00 98.06 107 THR A O 1
ATOM 818 N N . ARG A 1 108 ? 3.704 -1.333 -4.444 1.00 98.12 108 ARG A N 1
ATOM 819 C CA . ARG A 1 108 ? 5.035 -1.030 -3.914 1.00 98.12 108 ARG A CA 1
ATOM 820 C C . ARG A 1 108 ? 5.836 -0.277 -4.966 1.00 98.12 108 ARG A C 1
ATOM 822 O O . ARG A 1 108 ? 5.594 -0.445 -6.159 1.00 98.12 108 ARG A O 1
ATOM 829 N N . ILE A 1 109 ? 6.785 0.553 -4.544 1.00 98.31 109 ILE A N 1
ATOM 830 C CA . ILE A 1 109 ? 7.670 1.277 -5.467 1.00 98.31 109 ILE A CA 1
ATOM 831 C C . ILE A 1 109 ? 9.077 0.701 -5.365 1.00 98.31 109 ILE A C 1
ATOM 833 O O . ILE A 1 109 ? 9.615 0.575 -4.268 1.00 98.31 109 ILE A O 1
ATOM 837 N N . VAL A 1 110 ? 9.680 0.373 -6.507 1.00 98.12 110 VAL A N 1
ATOM 838 C CA . VAL A 1 110 ? 11.045 -0.167 -6.596 1.00 98.12 110 VAL A CA 1
ATOM 839 C C . VAL A 1 110 ? 11.842 0.555 -7.672 1.00 98.12 110 VAL A C 1
ATOM 841 O O . VAL A 1 110 ? 11.275 1.090 -8.622 1.00 98.12 110 VAL A O 1
ATOM 844 N N . ASN A 1 111 ? 13.167 0.550 -7.538 1.00 97.00 111 ASN A N 1
ATOM 845 C CA . ASN A 1 111 ? 14.071 1.042 -8.572 1.00 97.00 111 ASN A CA 1
ATOM 846 C C . ASN A 1 111 ? 14.642 -0.137 -9.368 1.00 97.00 111 ASN A C 1
ATOM 848 O O . ASN A 1 111 ? 15.368 -0.963 -8.814 1.00 97.00 111 ASN A O 1
ATOM 852 N N . ILE A 1 112 ? 14.329 -0.209 -10.659 1.00 95.88 112 ILE A N 1
ATOM 853 C CA . ILE A 1 112 ? 14.813 -1.257 -11.561 1.00 95.88 112 ILE A CA 1
ATOM 854 C C . ILE A 1 112 ? 15.967 -0.687 -12.402 1.00 95.88 112 ILE A C 1
ATOM 856 O O . ILE A 1 112 ? 15.789 0.357 -13.039 1.00 95.88 112 ILE A O 1
ATOM 860 N N . PRO A 1 113 ? 17.142 -1.345 -12.458 1.00 89.38 113 PRO A N 1
ATOM 861 C CA . PRO A 1 113 ? 18.262 -0.881 -13.273 1.00 89.38 113 PRO A CA 1
ATOM 862 C C . PRO A 1 113 ? 17.850 -0.602 -14.723 1.00 89.38 113 PRO A C 1
ATOM 864 O O . PRO A 1 113 ? 17.161 -1.410 -15.339 1.00 89.38 113 PRO A O 1
ATOM 867 N N . HIS A 1 114 ? 18.275 0.545 -15.259 1.00 88.06 114 HIS A N 1
ATOM 868 C CA . HIS A 1 114 ? 17.987 1.019 -16.624 1.00 88.06 114 HIS A CA 1
ATOM 869 C C . HIS A 1 114 ? 16.513 1.329 -16.952 1.00 88.06 114 HIS A C 1
ATOM 871 O O . HIS A 1 114 ? 16.247 1.871 -18.021 1.00 88.06 114 HIS A O 1
ATOM 877 N N . VAL A 1 115 ? 15.575 1.056 -16.040 1.00 94.31 115 VAL A N 1
ATOM 878 C CA . VAL A 1 115 ? 14.147 1.400 -16.177 1.00 94.31 115 VAL A CA 1
ATOM 879 C C . VAL A 1 115 ? 13.768 2.560 -15.252 1.00 94.31 115 VAL A C 1
ATOM 881 O O . VAL A 1 115 ? 12.988 3.425 -15.637 1.00 94.31 115 VAL A O 1
ATOM 884 N N . GLY A 1 116 ? 14.358 2.614 -14.055 1.00 95.25 116 GLY A N 1
ATOM 885 C CA . GLY A 1 116 ? 14.085 3.626 -13.037 1.00 95.25 116 GLY A CA 1
ATOM 886 C C . GLY A 1 116 ? 13.022 3.190 -12.027 1.00 95.25 116 GLY A C 1
ATOM 887 O O . GLY A 1 116 ? 12.813 1.996 -11.795 1.00 95.25 116 GLY A O 1
ATOM 888 N N . LEU A 1 117 ? 12.367 4.173 -11.400 1.00 97.44 117 LEU A N 1
ATOM 889 C CA . LEU A 1 117 ? 11.315 3.930 -10.415 1.00 97.44 117 LEU A CA 1
ATOM 890 C C . LEU A 1 117 ? 10.024 3.467 -11.093 1.00 97.44 117 LEU A C 1
ATOM 892 O O . LEU A 1 117 ? 9.439 4.178 -11.914 1.00 97.44 117 LEU A O 1
ATOM 896 N N . VAL A 1 118 ? 9.564 2.291 -10.687 1.00 98.25 118 VAL A N 1
ATOM 897 C CA . VAL A 1 118 ? 8.313 1.689 -11.140 1.00 98.25 118 VAL A CA 1
ATOM 898 C C . VAL A 1 118 ? 7.425 1.366 -9.949 1.00 98.25 118 VAL A C 1
ATOM 900 O O . VAL A 1 118 ? 7.906 1.074 -8.851 1.00 98.25 118 VAL A O 1
ATOM 903 N N . GLN A 1 119 ? 6.123 1.405 -10.190 1.00 98.38 119 GLN A N 1
ATOM 904 C CA . GLN A 1 119 ? 5.102 0.916 -9.280 1.00 98.38 119 GLN A CA 1
ATOM 905 C C . GLN A 1 119 ? 4.756 -0.520 -9.663 1.00 98.38 119 GLN A C 1
ATOM 907 O O . GLN A 1 119 ? 4.547 -0.831 -10.835 1.00 98.38 119 GLN A O 1
ATOM 912 N N . VAL A 1 120 ? 4.750 -1.392 -8.663 1.00 98.62 120 VAL A N 1
ATOM 913 C CA . VAL A 1 120 ? 4.554 -2.834 -8.784 1.00 98.62 120 VAL A CA 1
ATOM 914 C C . VAL A 1 120 ? 3.295 -3.180 -8.008 1.00 98.62 120 VAL A C 1
ATOM 916 O O . VAL A 1 120 ? 3.255 -3.015 -6.787 1.00 98.62 120 VAL A O 1
ATOM 919 N N . VAL A 1 121 ? 2.271 -3.648 -8.711 1.00 98.62 121 VAL A N 1
ATOM 920 C CA . VAL A 1 121 ? 1.019 -4.095 -8.101 1.00 98.62 121 VAL A CA 1
ATOM 921 C C . VAL A 1 121 ? 1.189 -5.543 -7.667 1.00 98.62 121 VAL A C 1
ATOM 923 O O . VAL A 1 121 ? 1.526 -6.410 -8.480 1.00 98.62 121 VAL A O 1
ATOM 926 N N . ILE A 1 122 ? 0.957 -5.811 -6.383 1.00 98.38 122 ILE A N 1
ATOM 927 C CA . ILE A 1 122 ? 1.141 -7.139 -5.800 1.00 98.38 122 ILE A CA 1
ATOM 928 C C . ILE A 1 122 ? -0.212 -7.792 -5.539 1.00 98.38 122 ILE A C 1
ATOM 930 O O . ILE A 1 122 ? -1.065 -7.251 -4.835 1.00 98.38 122 ILE A O 1
ATOM 934 N N . LYS A 1 123 ? -0.405 -8.994 -6.073 1.00 96.75 123 LYS A N 1
ATOM 935 C CA . LYS A 1 123 ? -1.490 -9.896 -5.702 1.00 96.75 123 LYS A CA 1
ATOM 936 C C . LYS A 1 123 ? -1.029 -10.766 -4.538 1.00 96.75 123 LYS A C 1
ATOM 938 O O . LYS A 1 123 ? -0.416 -11.813 -4.734 1.00 96.75 123 LYS A O 1
ATOM 943 N N . GLU A 1 124 ? -1.314 -10.314 -3.324 1.00 91.75 124 GLU A N 1
ATOM 944 C CA . GLU A 1 124 ? -0.958 -11.013 -2.090 1.00 91.75 124 GLU A CA 1
ATOM 945 C C . GLU A 1 124 ? -2.146 -11.117 -1.136 1.00 91.75 124 GLU A C 1
ATOM 947 O O . GLU A 1 124 ? -3.069 -10.304 -1.169 1.00 91.75 124 GLU A O 1
ATOM 952 N N . GLU A 1 125 ? -2.112 -12.129 -0.273 1.00 91.06 125 GLU A N 1
ATOM 953 C CA . GLU A 1 125 ? -3.056 -12.210 0.831 1.00 91.06 125 GLU A CA 1
ATOM 954 C C . GLU A 1 125 ? -2.705 -11.153 1.883 1.00 91.06 125 GLU A C 1
ATOM 956 O O . GLU A 1 125 ? -1.564 -11.036 2.344 1.00 91.06 125 GLU A O 1
ATOM 961 N N . ILE A 1 126 ? -3.704 -10.362 2.266 1.00 92.44 126 ILE A N 1
ATOM 962 C CA . ILE A 1 126 ? -3.530 -9.290 3.237 1.00 92.44 126 ILE A CA 1
ATOM 963 C C . ILE A 1 126 ? -3.996 -9.763 4.608 1.00 92.44 126 ILE A C 1
ATOM 965 O O . ILE A 1 126 ? -5.172 -10.060 4.834 1.00 92.44 126 ILE A O 1
ATOM 969 N N . THR A 1 127 ? -3.061 -9.774 5.550 1.00 94.06 127 THR A N 1
ATOM 970 C CA . THR A 1 127 ? -3.354 -9.893 6.977 1.00 94.06 127 THR A CA 1
ATOM 971 C C . THR A 1 127 ? -3.571 -8.502 7.554 1.00 94.06 127 THR A C 1
ATOM 973 O O . THR A 1 127 ? -2.730 -7.624 7.374 1.00 94.06 127 THR A O 1
ATOM 976 N N . ILE A 1 128 ? -4.685 -8.316 8.261 1.00 96.44 128 ILE A N 1
ATOM 977 C CA . ILE A 1 128 ? -4.983 -7.095 9.015 1.00 96.44 128 ILE A CA 1
ATOM 978 C C . ILE A 1 128 ? -4.754 -7.423 10.491 1.00 96.44 128 ILE A C 1
ATOM 980 O O . ILE A 1 128 ? -5.526 -8.209 11.049 1.00 96.44 128 ILE A O 1
ATOM 984 N N . PRO A 1 129 ? -3.690 -6.894 11.120 1.00 94.81 129 PRO A N 1
ATOM 985 C CA . PRO A 1 129 ? -3.409 -7.158 12.522 1.00 94.81 129 PRO A CA 1
ATOM 986 C C . PRO A 1 129 ? -4.548 -6.673 13.417 1.00 94.81 129 PRO A C 1
ATOM 988 O O . PRO A 1 129 ? -5.092 -5.590 13.203 1.00 94.81 129 PRO A O 1
ATOM 991 N N . LEU A 1 130 ? -4.871 -7.463 14.440 1.00 93.75 130 LEU A N 1
ATOM 992 C CA . LEU A 1 130 ? -5.792 -7.092 15.508 1.00 93.75 130 LEU A CA 1
ATOM 993 C C . LEU A 1 130 ? -4.992 -6.926 16.801 1.00 93.75 130 LEU A C 1
ATOM 995 O O . LEU A 1 130 ? -4.421 -7.893 17.303 1.00 93.75 130 LEU A O 1
ATOM 999 N N . SER A 1 131 ? -4.965 -5.711 17.341 1.00 92.88 131 SER A N 1
ATOM 1000 C CA . SER A 1 131 ? -4.388 -5.409 18.652 1.00 92.88 131 SER A CA 1
ATOM 1001 C C . SER A 1 131 ? -5.486 -5.119 19.673 1.00 92.88 131 SER A C 1
ATOM 1003 O O . SER A 1 131 ? -6.571 -4.659 19.325 1.00 92.88 131 SER A O 1
ATOM 1005 N N . ARG A 1 132 ? -5.191 -5.358 20.952 1.00 90.94 132 ARG A N 1
ATOM 1006 C CA . ARG A 1 132 ? -6.029 -4.948 22.095 1.00 90.94 132 ARG A CA 1
ATOM 1007 C C . ARG A 1 132 ? -5.424 -3.784 22.878 1.00 90.94 132 ARG A C 1
ATOM 1009 O O . ARG A 1 132 ? -5.885 -3.453 23.964 1.00 90.94 132 ARG A O 1
ATOM 1016 N N . ASN A 1 133 ? -4.349 -3.199 22.356 1.00 89.69 133 ASN A N 1
ATOM 1017 C CA . ASN A 1 133 ? -3.637 -2.100 22.978 1.00 89.69 133 ASN A CA 1
ATOM 1018 C C . ASN A 1 133 ? -3.391 -1.006 21.941 1.00 89.69 133 ASN A C 1
ATOM 1020 O O . ASN A 1 133 ? -2.521 -1.115 21.076 1.00 89.69 133 ASN A O 1
ATOM 1024 N N . LYS A 1 134 ? -4.162 0.077 22.061 1.00 89.50 134 LYS A N 1
ATOM 1025 C CA . LYS A 1 134 ? -4.100 1.217 21.140 1.00 89.50 134 LYS A CA 1
ATOM 1026 C C . LYS A 1 134 ? -2.727 1.871 21.115 1.00 89.50 134 LYS A C 1
ATOM 1028 O O . LYS A 1 134 ? -2.265 2.259 20.050 1.00 89.50 134 LYS A O 1
ATOM 1033 N N . LYS A 1 135 ? -2.095 2.014 22.282 1.00 88.88 135 LYS A N 1
ATOM 1034 C CA . LYS A 1 135 ? -0.802 2.688 22.402 1.00 88.88 135 LYS A CA 1
ATOM 1035 C C . LYS A 1 135 ? 0.287 1.871 21.711 1.00 88.88 135 LYS A C 1
ATOM 1037 O O . LYS A 1 135 ? 0.969 2.396 20.844 1.00 88.88 135 LYS A O 1
ATOM 1042 N N . GLU A 1 136 ? 0.357 0.585 22.032 1.00 87.69 136 GLU A N 1
ATOM 1043 C CA . GLU A 1 136 ? 1.310 -0.350 21.427 1.00 87.69 136 GLU A CA 1
ATOM 1044 C C . GLU A 1 136 ? 1.115 -0.464 19.913 1.00 87.69 136 GLU A C 1
ATOM 1046 O O . GLU A 1 136 ? 2.087 -0.431 19.163 1.00 87.69 136 GLU A O 1
ATOM 1051 N N . LEU A 1 137 ? -0.141 -0.524 19.447 1.00 89.19 137 LEU A N 1
ATOM 1052 C CA . LEU A 1 137 ? -0.420 -0.539 18.015 1.00 89.19 137 LEU A CA 1
ATOM 1053 C C . LEU A 1 137 ? 0.113 0.728 17.347 1.00 89.19 137 LEU A C 1
ATOM 1055 O O . LEU A 1 137 ? 0.862 0.627 16.387 1.00 89.19 137 LEU A O 1
ATOM 1059 N N . VAL A 1 138 ? -0.236 1.911 17.852 1.00 88.44 138 VAL A N 1
ATOM 1060 C CA . VAL A 1 138 ? 0.228 3.185 17.282 1.00 88.44 138 VAL A CA 1
ATOM 1061 C C . VAL A 1 138 ? 1.755 3.258 17.262 1.00 88.44 138 VAL A C 1
ATOM 1063 O O . VAL A 1 138 ? 2.320 3.588 16.225 1.00 88.44 138 VAL A O 1
ATOM 1066 N N . GLU A 1 139 ? 2.414 2.895 18.365 1.00 88.50 139 GLU A N 1
ATOM 1067 C CA . GLU A 1 139 ? 3.876 2.908 18.495 1.00 88.50 139 GLU A CA 1
ATOM 1068 C C . GLU A 1 139 ? 4.558 1.941 17.519 1.00 88.50 139 GLU A C 1
ATOM 1070 O O . GLU A 1 139 ? 5.580 2.296 16.938 1.00 88.50 139 GLU A O 1
ATOM 1075 N N . SER A 1 140 ? 3.956 0.777 17.241 1.00 87.06 140 SER A N 1
ATOM 1076 C CA . SER A 1 140 ? 4.506 -0.194 16.280 1.00 87.06 140 SER A CA 1
ATOM 1077 C C . SER A 1 140 ? 4.620 0.337 14.840 1.00 87.06 140 SER A C 1
ATOM 1079 O O . SER A 1 140 ? 5.364 -0.224 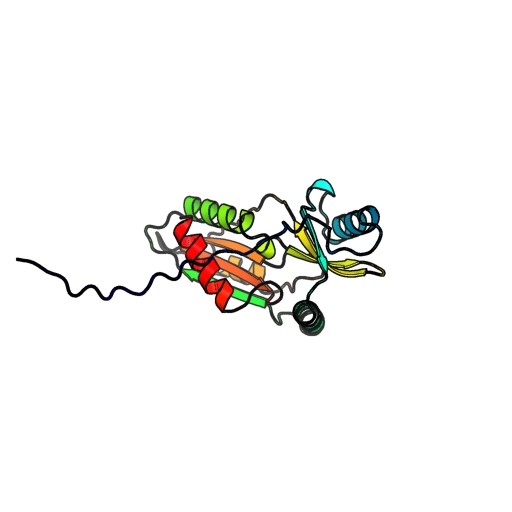14.036 1.00 87.06 140 SER A O 1
ATOM 1081 N N . TYR A 1 141 ? 3.929 1.437 14.519 1.00 84.25 141 TYR A N 1
ATOM 1082 C CA . TYR A 1 141 ? 3.923 2.065 13.195 1.00 84.25 141 TYR A CA 1
ATOM 1083 C C . TYR A 1 141 ? 4.617 3.442 13.134 1.00 84.25 141 TYR A C 1
ATOM 1085 O O . TYR A 1 141 ? 4.794 3.990 12.038 1.00 84.25 141 TYR A O 1
ATOM 1093 N N . THR A 1 142 ? 5.048 3.998 14.271 1.00 76.81 142 THR A N 1
ATOM 1094 C CA . THR A 1 142 ? 5.602 5.364 14.358 1.00 76.81 142 THR A CA 1
ATOM 1095 C C . THR A 1 142 ? 6.999 5.492 13.732 1.00 76.81 142 THR A C 1
ATOM 1097 O O . THR A 1 142 ? 7.313 6.537 13.165 1.00 76.81 142 THR A O 1
ATOM 1100 N N . ASP A 1 143 ? 7.809 4.428 13.730 1.00 66.56 143 ASP A N 1
ATOM 1101 C CA . ASP A 1 143 ? 9.263 4.562 13.517 1.00 66.56 143 ASP A CA 1
ATOM 1102 C C . ASP A 1 143 ? 9.799 4.052 12.162 1.00 66.56 143 ASP A C 1
ATOM 1104 O O . ASP A 1 143 ? 11.002 4.120 11.908 1.00 66.56 143 ASP A O 1
ATOM 1108 N N . SER A 1 144 ? 8.950 3.561 11.250 1.00 72.44 144 SER A N 1
ATOM 1109 C CA . SER A 1 144 ? 9.415 2.930 9.998 1.00 72.44 144 SER A CA 1
ATOM 1110 C C . SER A 1 144 ? 9.035 3.711 8.736 1.00 72.44 144 SER A C 1
ATOM 1112 O O . SER A 1 144 ? 7.914 3.635 8.242 1.00 72.44 144 SER A O 1
ATOM 1114 N N . THR A 1 145 ? 9.965 4.460 8.144 1.00 81.62 145 THR A N 1
ATOM 1115 C CA . THR A 1 145 ? 9.733 5.004 6.788 1.00 81.62 145 THR A CA 1
ATOM 1116 C C . THR A 1 145 ? 9.780 3.857 5.782 1.00 81.62 145 THR A C 1
ATOM 1118 O O . THR A 1 145 ? 10.812 3.186 5.747 1.00 81.62 145 THR A O 1
ATOM 1121 N N . PRO A 1 146 ? 8.721 3.606 4.982 1.00 86.69 146 PRO A N 1
ATOM 1122 C CA . PRO A 1 146 ? 8.772 2.578 3.954 1.00 86.69 146 PRO A CA 1
ATOM 1123 C C . PRO A 1 146 ? 9.930 2.855 2.997 1.00 86.69 146 PRO A C 1
ATOM 1125 O O . PRO A 1 146 ? 10.036 3.942 2.424 1.00 86.69 146 PRO A O 1
ATOM 1128 N N . SER A 1 147 ? 10.806 1.872 2.848 1.00 89.81 147 SER A N 1
ATOM 1129 C CA . SER A 1 147 ? 11.861 1.867 1.845 1.00 89.81 147 SER A CA 1
ATOM 1130 C C . SER A 1 147 ? 11.312 1.396 0.497 1.00 89.81 147 SER A C 1
ATOM 1132 O O . SER A 1 147 ? 10.152 1.001 0.356 1.00 89.81 147 SER A O 1
ATOM 1134 N N . LEU A 1 148 ? 12.152 1.443 -0.537 1.00 95.00 148 LEU A N 1
ATOM 1135 C CA . LEU A 1 148 ? 11.807 0.834 -1.820 1.00 95.00 148 LEU A CA 1
ATOM 1136 C C . LEU A 1 148 ? 11.558 -0.669 -1.634 1.00 95.00 148 LEU A C 1
ATOM 1138 O O . LEU A 1 148 ? 12.366 -1.350 -1.015 1.00 95.00 148 LEU A O 1
ATOM 1142 N N . GLY A 1 149 ? 10.462 -1.170 -2.203 1.00 95.69 149 GLY A N 1
ATOM 1143 C CA . GLY A 1 149 ? 10.037 -2.568 -2.081 1.00 95.69 149 GLY A CA 1
ATOM 1144 C C . GLY A 1 149 ? 9.111 -2.864 -0.900 1.00 95.69 149 GLY A C 1
ATOM 1145 O O . GLY A 1 149 ? 8.462 -3.915 -0.913 1.00 95.69 149 GLY A O 1
ATOM 1146 N N . ASP A 1 150 ? 8.973 -1.935 0.050 1.00 94.56 150 ASP A N 1
ATOM 1147 C CA . ASP A 1 150 ? 8.067 -2.067 1.192 1.00 94.56 150 ASP A CA 1
ATOM 1148 C C . ASP A 1 150 ? 6.611 -1.765 0.815 1.00 94.56 150 ASP A C 1
ATOM 1150 O O . ASP A 1 150 ? 6.300 -1.146 -0.210 1.00 94.56 150 ASP A O 1
ATOM 1154 N N . ARG A 1 151 ? 5.687 -2.201 1.677 1.00 94.75 151 ARG A N 1
ATOM 1155 C CA . ARG A 1 151 ? 4.269 -1.844 1.568 1.00 94.75 151 ARG A CA 1
ATOM 1156 C C . ARG A 1 151 ? 4.082 -0.355 1.855 1.00 94.75 151 ARG A C 1
ATOM 1158 O O . ARG A 1 151 ? 4.522 0.144 2.887 1.00 94.75 151 ARG A O 1
ATOM 1165 N N . LEU A 1 152 ? 3.369 0.330 0.962 1.00 95.69 152 LEU A N 1
ATOM 1166 C CA . LEU A 1 152 ? 3.085 1.762 1.083 1.00 95.69 152 LEU A CA 1
ATOM 1167 C C . LEU A 1 152 ? 1.737 2.068 1.743 1.00 95.69 152 LEU A C 1
ATOM 1169 O O . LEU A 1 152 ? 1.521 3.219 2.101 1.00 95.69 152 LEU A O 1
ATOM 1173 N N . SER A 1 153 ? 0.857 1.073 1.907 1.00 95.88 153 SER A N 1
ATOM 1174 C CA . SER A 1 153 ? -0.414 1.155 2.640 1.00 95.88 153 SER A CA 1
ATOM 1175 C C . SER A 1 153 ? -0.517 -0.002 3.627 1.00 95.88 153 SER A C 1
ATOM 1177 O O . SER A 1 153 ? -0.217 -1.150 3.285 1.00 95.88 153 SER A O 1
ATOM 1179 N N . GLN A 1 154 ? -0.947 0.283 4.850 1.00 95.31 154 GLN A N 1
ATOM 1180 C CA . GLN A 1 154 ? -1.123 -0.694 5.915 1.00 95.31 154 GLN A CA 1
ATOM 1181 C C . GLN A 1 154 ? -2.388 -0.372 6.708 1.00 95.31 154 GLN A C 1
ATOM 1183 O O . GLN A 1 154 ? -2.653 0.782 7.043 1.00 95.31 154 GLN A O 1
ATOM 1188 N N . PHE A 1 155 ? -3.153 -1.415 7.025 1.00 96.69 155 PHE A N 1
ATOM 1189 C CA . PHE A 1 155 ? -4.330 -1.333 7.879 1.00 96.69 155 PHE A CA 1
ATOM 1190 C C . PHE A 1 155 ? -4.148 -2.223 9.099 1.00 96.69 155 PHE A C 1
ATOM 1192 O O . PHE A 1 155 ? -3.602 -3.322 8.994 1.00 96.69 155 PHE A O 1
ATOM 1199 N N . ALA A 1 156 ? -4.669 -1.777 10.234 1.00 96.75 156 ALA A N 1
ATOM 1200 C CA . ALA A 1 156 ? -4.790 -2.583 11.437 1.00 96.75 156 ALA A CA 1
ATOM 1201 C C . ALA A 1 156 ? -6.085 -2.248 12.180 1.00 96.75 156 ALA A C 1
ATOM 1203 O O . ALA A 1 156 ? -6.638 -1.159 12.035 1.00 96.75 156 ALA A O 1
ATOM 1204 N N . ILE A 1 157 ? -6.553 -3.180 13.002 1.00 96.56 157 ILE A N 1
ATOM 1205 C CA . ILE A 1 157 ? -7.660 -2.963 13.928 1.00 96.56 157 ILE A CA 1
ATOM 1206 C C . ILE A 1 157 ? -7.116 -2.917 15.348 1.00 96.56 157 ILE A C 1
ATOM 1208 O O . ILE A 1 157 ? -6.262 -3.716 15.735 1.00 96.56 157 ILE A O 1
ATOM 1212 N N . CYS A 1 158 ? -7.654 -2.000 16.141 1.00 94.69 158 CYS A N 1
ATOM 1213 C CA . CYS A 1 158 ? -7.473 -1.994 17.579 1.00 94.69 158 CYS A CA 1
ATOM 1214 C C . CYS A 1 158 ? -8.820 -2.136 18.271 1.00 94.69 158 CYS A C 1
ATOM 1216 O O . CYS A 1 158 ? -9.698 -1.303 18.070 1.00 94.69 158 CYS A O 1
ATOM 1218 N N . GLU A 1 159 ? -8.957 -3.115 19.151 1.00 92.19 159 GLU A N 1
ATOM 1219 C CA . GLU A 1 159 ? -9.982 -3.088 20.191 1.00 92.19 159 GLU A CA 1
ATOM 1220 C C . GLU A 1 159 ? -9.460 -2.197 21.326 1.00 92.19 159 GLU A C 1
ATOM 1222 O O . GLU A 1 159 ? -8.308 -2.312 21.746 1.00 92.19 159 GLU A O 1
ATOM 1227 N N . GLY A 1 160 ? -10.262 -1.216 21.730 1.00 83.00 160 GLY A N 1
ATOM 1228 C CA . GLY A 1 160 ? -9.921 -0.255 22.770 1.00 83.00 160 GLY A CA 1
ATOM 1229 C C . GLY A 1 160 ? -9.995 -0.856 24.172 1.00 83.00 160 GLY A C 1
ATOM 1230 O O . GLY A 1 160 ? -10.296 -2.032 24.365 1.00 83.00 160 GLY A O 1
ATOM 1231 N N . ASN A 1 161 ? -9.753 -0.014 25.176 1.00 81.94 161 ASN A N 1
ATOM 1232 C CA . ASN A 1 161 ? -9.736 -0.456 26.574 1.00 81.94 161 ASN A CA 1
ATOM 1233 C C . ASN A 1 161 ? -11.151 -0.551 27.171 1.00 81.94 161 ASN A C 1
ATOM 1235 O O . ASN A 1 161 ? -11.339 -1.162 28.221 1.00 81.94 161 ASN A O 1
ATOM 1239 N N . SER A 1 162 ? -12.140 0.082 26.528 1.00 84.00 162 SER A N 1
ATOM 1240 C CA . SER A 1 162 ? -13.541 0.069 26.960 1.00 84.00 162 SER A CA 1
ATOM 1241 C C . SER A 1 162 ? -14.383 -0.897 26.115 1.00 84.00 162 SER A C 1
ATOM 1243 O O . SER A 1 162 ? -14.151 -0.999 24.909 1.00 84.00 162 SER A O 1
ATOM 1245 N N . PRO A 1 163 ? -15.415 -1.554 26.683 1.00 81.75 163 PRO A N 1
ATOM 1246 C CA . PRO A 1 163 ? -16.304 -2.425 25.915 1.00 81.75 163 PRO A CA 1
ATOM 1247 C C . PRO A 1 163 ? -16.935 -1.710 24.710 1.00 81.75 163 PRO A C 1
ATOM 1249 O O . PRO A 1 163 ? -17.564 -0.657 24.854 1.00 81.75 163 PRO A O 1
ATOM 1252 N N . GLY A 1 164 ? -16.766 -2.296 23.523 1.00 82.94 164 GLY A N 1
ATOM 1253 C CA . GLY A 1 164 ? -17.273 -1.754 22.258 1.00 82.94 164 GLY A CA 1
ATOM 1254 C C . GLY A 1 164 ? -16.486 -0.559 21.708 1.00 82.94 164 GLY A C 1
ATOM 1255 O O . GLY A 1 164 ? -16.917 0.050 20.734 1.00 82.94 164 GLY A O 1
ATOM 1256 N N . GLU A 1 165 ? -15.357 -0.186 22.314 1.00 90.81 165 GLU A N 1
ATOM 1257 C CA . GLU A 1 165 ? -14.428 0.769 21.713 1.00 90.81 165 GLU A CA 1
ATOM 1258 C C . GLU A 1 165 ? -13.549 0.031 20.700 1.00 90.81 165 GLU A C 1
ATOM 1260 O O . GLU A 1 165 ? -12.931 -0.980 21.022 1.00 90.81 165 GLU A O 1
ATOM 1265 N N . SER A 1 166 ? -13.494 0.500 19.458 1.00 94.81 166 SER A N 1
ATOM 1266 C CA . SER A 1 166 ? -12.630 -0.082 18.430 1.00 94.81 166 SER A CA 1
ATOM 1267 C C . SER A 1 166 ? -12.194 0.974 17.425 1.00 94.81 166 SER A C 1
ATOM 1269 O O . SER A 1 166 ? -12.855 2.001 17.259 1.00 94.81 166 SER A O 1
ATOM 1271 N N . PHE A 1 167 ? -11.070 0.724 16.764 1.00 95.75 167 PHE A N 1
ATOM 1272 C CA . PHE A 1 167 ? -10.456 1.644 15.823 1.00 95.75 167 PHE A CA 1
ATOM 1273 C C . PHE A 1 167 ? -9.911 0.912 14.601 1.00 95.75 167 PHE A C 1
ATOM 1275 O O . PHE A 1 167 ? -9.399 -0.200 14.723 1.00 95.75 167 PHE A O 1
ATOM 1282 N N . VAL A 1 168 ? -9.951 1.582 13.454 1.00 96.94 168 VAL A N 1
ATOM 1283 C CA . VAL A 1 168 ? -9.152 1.242 12.275 1.00 96.94 168 VAL A CA 1
ATOM 1284 C C . VAL A 1 168 ? -7.959 2.186 12.250 1.00 96.94 168 VAL A C 1
ATOM 1286 O O . VAL A 1 168 ? -8.141 3.401 12.240 1.00 96.94 168 VAL A O 1
ATOM 1289 N N . LEU A 1 169 ? -6.748 1.642 12.246 1.00 96.38 169 LEU A N 1
ATOM 1290 C CA . LEU A 1 169 ? -5.540 2.388 11.920 1.00 96.38 169 LEU A CA 1
ATOM 1291 C C . LEU A 1 169 ? -5.284 2.230 10.426 1.00 96.38 169 LEU A C 1
ATOM 1293 O O . LEU A 1 169 ? -5.200 1.102 9.938 1.00 96.38 169 LEU A O 1
ATOM 1297 N N . TRP A 1 170 ? -5.140 3.345 9.720 1.00 96.44 170 TRP A N 1
ATOM 1298 C CA . TRP A 1 170 ? -4.652 3.362 8.348 1.00 96.44 170 TRP A CA 1
ATOM 1299 C C . TRP A 1 170 ? -3.370 4.173 8.282 1.00 96.44 170 TRP A C 1
ATOM 1301 O O . TRP A 1 170 ? -3.310 5.310 8.748 1.00 96.44 170 TRP A O 1
ATOM 1311 N N . ARG A 1 171 ? -2.339 3.574 7.699 1.00 94.62 171 ARG A N 1
ATOM 1312 C CA . ARG A 1 171 ? -1.052 4.213 7.486 1.00 94.62 171 ARG A CA 1
ATOM 1313 C C . ARG A 1 171 ? -0.674 4.104 6.029 1.00 94.62 171 ARG A C 1
ATOM 1315 O O . ARG A 1 171 ? -0.634 2.997 5.495 1.00 94.62 171 ARG A O 1
ATOM 1322 N N . ALA A 1 172 ? -0.358 5.230 5.404 1.00 95.44 172 ALA A N 1
ATOM 1323 C CA . ALA A 1 172 ? -0.004 5.241 3.998 1.00 95.44 172 ALA A CA 1
ATOM 1324 C C . ALA A 1 172 ? 1.019 6.315 3.633 1.00 95.44 172 ALA A C 1
ATOM 1326 O O . ALA A 1 172 ? 1.066 7.389 4.231 1.00 95.44 172 ALA A O 1
ATOM 1327 N N . HIS A 1 173 ? 1.815 6.035 2.603 1.00 95.81 173 HIS A N 1
ATOM 1328 C CA . HIS A 1 173 ? 2.675 7.020 1.957 1.00 95.81 173 HIS A CA 1
ATOM 1329 C C . HIS A 1 173 ? 1.866 7.851 0.950 1.00 95.81 173 HIS A C 1
ATOM 1331 O O . HIS A 1 173 ? 1.159 7.304 0.111 1.00 95.81 173 HIS A O 1
ATOM 1337 N N . HIS A 1 174 ? 2.043 9.171 0.918 1.00 95.00 174 HIS A N 1
ATOM 1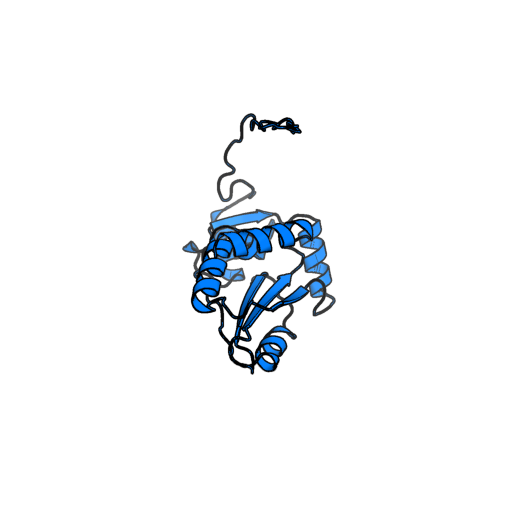338 C CA . HIS A 1 174 ? 1.362 10.075 -0.025 1.00 95.00 174 HIS A CA 1
ATOM 1339 C C . HIS A 1 174 ? 1.625 9.786 -1.514 1.00 95.00 174 HIS A C 1
ATOM 1341 O O . HIS A 1 174 ? 0.982 10.370 -2.378 1.00 95.00 174 HIS A O 1
ATOM 1347 N N . ALA A 1 175 ? 2.555 8.887 -1.849 1.00 96.06 175 ALA A N 1
ATOM 1348 C CA . ALA A 1 175 ? 2.788 8.479 -3.231 1.00 96.06 175 ALA A CA 1
ATOM 1349 C C . ALA A 1 175 ? 1.627 7.634 -3.794 1.00 96.06 175 ALA A C 1
ATOM 1351 O O . ALA A 1 175 ? 1.562 7.407 -5.002 1.00 96.06 175 ALA A O 1
ATOM 1352 N N . ILE A 1 176 ? 0.724 7.150 -2.937 1.00 96.38 176 ILE A N 1
ATOM 1353 C CA . ILE A 1 176 ? -0.359 6.239 -3.322 1.00 96.38 176 ILE A CA 1
ATOM 1354 C C . ILE A 1 176 ? -1.763 6.791 -3.038 1.00 96.38 176 ILE A C 1
ATOM 1356 O O . ILE A 1 176 ? -2.738 6.081 -3.265 1.00 96.38 176 ILE A O 1
ATOM 1360 N N . TYR A 1 177 ? -1.890 8.032 -2.557 1.00 96.50 177 TYR A N 1
ATOM 1361 C CA . TYR A 1 177 ? -3.193 8.662 -2.333 1.00 96.50 177 TYR A CA 1
ATOM 1362 C C . TYR A 1 177 ? -3.122 10.194 -2.372 1.00 96.50 177 TYR A C 1
ATOM 1364 O O . TYR A 1 177 ? -2.097 10.814 -2.081 1.00 96.50 177 TYR A O 1
ATOM 1372 N N . ASP A 1 178 ? -4.268 10.799 -2.654 1.00 94.94 178 ASP A N 1
ATOM 1373 C CA . ASP A 1 178 ? -4.557 12.220 -2.477 1.00 94.94 178 ASP A CA 1
ATOM 1374 C C . ASP A 1 178 ? -5.809 12.426 -1.604 1.00 94.94 178 ASP A C 1
ATOM 1376 O O . ASP A 1 178 ? -6.516 11.475 -1.262 1.00 94.94 178 ASP A O 1
ATOM 1380 N N . ALA A 1 179 ? -6.111 13.677 -1.252 1.00 91.62 179 ALA A N 1
ATOM 1381 C CA . ALA A 1 179 ? -7.244 14.004 -0.385 1.00 91.62 179 ALA A CA 1
ATOM 1382 C C . ALA A 1 179 ? -8.610 13.562 -0.950 1.00 91.62 179 ALA A C 1
ATOM 1384 O O . ALA A 1 179 ? -9.521 13.257 -0.180 1.00 91.62 179 ALA A O 1
ATOM 1385 N N . TRP A 1 180 ? -8.776 13.507 -2.275 1.00 94.56 180 TRP A N 1
ATOM 1386 C CA . TRP A 1 180 ? -10.019 13.034 -2.883 1.00 94.56 180 TRP A CA 1
ATOM 1387 C C . TRP A 1 180 ? -10.155 11.523 -2.695 1.00 94.56 180 TRP A C 1
ATOM 1389 O O . TRP A 1 180 ? -11.185 11.042 -2.220 1.00 94.56 180 TRP A O 1
ATOM 1399 N N . SER A 1 181 ? -9.104 10.775 -3.030 1.00 94.12 181 SER A N 1
ATOM 1400 C CA . SER A 1 181 ? -9.088 9.312 -2.964 1.00 94.12 181 SER A CA 1
ATOM 1401 C C . SER A 1 181 ? -9.325 8.769 -1.552 1.00 94.12 181 SER A C 1
ATOM 1403 O O . SER A 1 181 ? -9.952 7.725 -1.416 1.00 94.12 181 SER A O 1
ATOM 1405 N N . VAL A 1 182 ? -8.929 9.499 -0.500 1.00 94.38 182 VAL A N 1
ATOM 1406 C CA . VAL A 1 182 ? -9.221 9.121 0.896 1.00 94.38 182 VAL A CA 1
ATOM 1407 C C . VAL A 1 182 ? -10.724 9.111 1.171 1.00 94.38 182 VAL A C 1
ATOM 1409 O O . VAL A 1 182 ? -11.229 8.185 1.798 1.00 94.38 182 VAL A O 1
ATOM 1412 N N . ASN A 1 183 ? -11.466 10.101 0.670 1.00 94.38 183 ASN A N 1
ATOM 1413 C CA . ASN A 1 183 ? -12.917 10.141 0.864 1.00 94.38 183 ASN A CA 1
ATOM 1414 C C . ASN A 1 183 ? -13.608 8.969 0.158 1.00 94.38 183 ASN A C 1
ATOM 1416 O O . ASN A 1 183 ? -14.510 8.360 0.727 1.00 94.38 183 ASN A O 1
ATOM 1420 N N . LEU A 1 184 ? -13.156 8.632 -1.052 1.00 96.75 184 LEU A N 1
ATOM 1421 C CA . LEU A 1 184 ? -13.654 7.472 -1.793 1.00 96.75 184 LEU A CA 1
ATOM 1422 C C . LEU A 1 184 ? -13.310 6.157 -1.084 1.00 96.75 184 LEU A C 1
ATOM 1424 O O . LEU A 1 184 ? -14.172 5.299 -0.945 1.00 96.75 184 LEU A O 1
ATOM 1428 N N . LEU A 1 185 ? -12.088 6.027 -0.563 1.00 96.00 185 LEU A N 1
ATOM 1429 C CA . LEU A 1 185 ? -11.661 4.868 0.216 1.00 96.00 185 LEU A CA 1
ATOM 1430 C C . LEU A 1 185 ? -12.578 4.639 1.425 1.00 96.00 185 LEU A C 1
ATOM 1432 O O . LEU A 1 185 ? -13.040 3.525 1.652 1.00 96.00 185 LEU A O 1
ATOM 1436 N N . LEU A 1 186 ? -12.873 5.692 2.190 1.00 94.44 186 LEU A N 1
ATOM 1437 C CA . LEU A 1 186 ? -13.764 5.596 3.349 1.00 94.44 186 LEU A CA 1
ATOM 1438 C C . LEU A 1 186 ? -15.206 5.241 2.947 1.00 94.44 186 LEU A C 1
ATOM 1440 O O . LEU A 1 186 ? -15.861 4.472 3.651 1.00 94.44 186 LEU A O 1
ATOM 1444 N N . GLN A 1 187 ? -15.692 5.760 1.815 1.00 96.00 187 GLN A N 1
ATOM 1445 C CA . GLN A 1 187 ? -17.009 5.414 1.262 1.00 96.00 187 GLN A CA 1
ATOM 1446 C C . GLN A 1 187 ? -17.086 3.948 0.823 1.00 96.00 187 GLN A C 1
ATOM 1448 O O . GLN A 1 187 ? -18.069 3.271 1.132 1.00 96.00 187 GLN A O 1
ATOM 1453 N N . ASP A 1 188 ? -16.054 3.441 0.153 1.00 96.69 188 ASP A N 1
ATOM 1454 C CA . ASP A 1 188 ? -15.994 2.050 -0.294 1.00 96.69 188 ASP A CA 1
ATOM 1455 C C . ASP A 1 188 ? -15.885 1.091 0.894 1.00 96.69 188 ASP A C 1
ATOM 1457 O O . ASP A 1 188 ? -16.597 0.092 0.932 1.00 96.69 188 ASP A O 1
ATOM 1461 N N . ILE A 1 189 ? -15.093 1.424 1.922 1.00 95.75 189 ILE A N 1
ATOM 1462 C CA . ILE A 1 189 ? -15.036 0.644 3.172 1.00 95.75 189 ILE A CA 1
ATOM 1463 C C . ILE A 1 189 ? -16.417 0.567 3.826 1.00 95.75 189 ILE A C 1
ATOM 1465 O O . ILE A 1 189 ? -16.832 -0.512 4.245 1.00 95.75 189 ILE A O 1
ATOM 1469 N N . ALA A 1 190 ? -17.143 1.686 3.891 1.00 93.25 190 ALA A N 1
ATOM 1470 C CA . ALA A 1 190 ? -18.494 1.712 4.441 1.00 93.25 190 ALA A CA 1
ATOM 1471 C C . ALA A 1 190 ? -19.501 0.930 3.578 1.00 93.25 190 ALA A C 1
ATOM 1473 O O . ALA A 1 190 ? -20.414 0.317 4.120 1.00 93.25 190 ALA A O 1
ATOM 1474 N N . THR A 1 191 ? -19.333 0.926 2.254 1.00 94.88 191 THR A N 1
ATOM 1475 C CA . THR A 1 191 ? -20.206 0.200 1.314 1.00 94.88 191 THR A CA 1
ATOM 1476 C C . THR A 1 191 ? -19.956 -1.309 1.347 1.00 94.88 191 THR A C 1
ATOM 1478 O O . THR A 1 191 ? -20.898 -2.093 1.256 1.00 94.88 191 THR A O 1
ATOM 1481 N N . CYS A 1 192 ? -18.696 -1.723 1.495 1.00 93.00 192 CYS A N 1
ATOM 1482 C CA . CYS A 1 192 ? -18.300 -3.122 1.656 1.00 93.00 192 CYS A CA 1
ATOM 1483 C C . CYS A 1 192 ? -18.576 -3.674 3.061 1.00 93.00 192 CYS A C 1
ATOM 1485 O O . CYS A 1 192 ? -18.416 -4.878 3.269 1.00 93.00 192 CYS A O 1
ATOM 1487 N N . TYR A 1 193 ? -18.924 -2.825 4.035 1.00 90.44 193 TYR A N 1
ATOM 1488 C CA . TYR A 1 193 ? -19.314 -3.261 5.374 1.00 90.44 193 TYR A CA 1
ATOM 1489 C C . TYR A 1 193 ? -20.741 -3.773 5.395 1.00 90.44 193 TYR A C 1
ATOM 1491 O O . TYR A 1 193 ? -20.871 -5.014 5.472 1.00 90.44 193 TYR A O 1
#

Organism: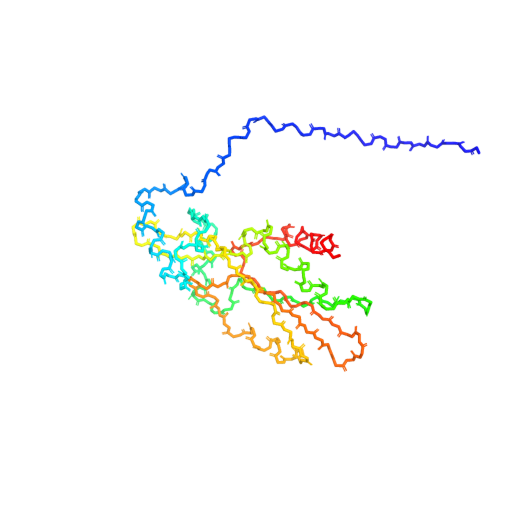 Cochliobolus sativus (strain ND90Pr / ATCC 201652) (NCBI:txid665912)

Foldseek 3Di:
DDDDPDPPPPPDDDDDDDDDDDDAANQDDDDPVLQLVQLCVQLVHDSVQFPHKHAADPVLVVLQVVCVVPPPPQKDKDKAKDFLPDDPVLLQVLLQVLCQVQQLQQWFWAQDPPRGIMITRGNDRDDAAEEQDPVVVVVVPRGDRDHGSGRFWHWHKYNYPDRSIIIIMIMGGNSRDDPVVVVVSVVSSVVSD